Protein 4CY2 (pdb70)

Structure (mmCIF, N/CA/C/O backbone):
data_4CY2
#
_entry.id   4CY2
#
_cell.length_a   81.590
_cell.length_b   86.600
_cell.length_c   45.080
_cell.angle_alpha   90.00
_cell.angle_beta   90.00
_cell.angle_gamma   90.00
#
_symmetry.space_group_name_H-M   'P 21 21 2'
#
loop_
_entity.id
_entity.type
_entity.pdbx_description
1 polymer 'WD REPEAT-CONTAINING PROTEIN 5'
2 polymer 'KAT8 REGULATORY NSL COMPLEX SUBUNIT 2'
3 polymer 'KAT8 REGULATORY NSL COMPLEX SUBUNIT 1'
4 water water
#
loop_
_atom_site.group_PDB
_atom_site.id
_atom_site.type_symbol
_atom_site.label_atom_id
_atom_site.label_alt_id
_atom_site.label_comp_id
_atom_site.label_asym_id
_atom_site.label_entity_id
_atom_site.label_seq_id
_atom_site.pdbx_PDB_ins_code
_atom_site.Cartn_x
_atom_site.Cartn_y
_atom_site.Cartn_z
_atom_site.occupancy
_atom_site.B_iso_or_equiv
_atom_site.auth_seq_id
_atom_site.auth_comp_id
_atom_site.auth_asym_id
_atom_site.auth_atom_id
_atom_site.pdbx_PDB_model_num
ATOM 1 N N . VAL A 1 13 ? -5.396 43.173 -3.109 1.00 51.85 31 VAL A N 1
ATOM 2 C CA . VAL A 1 13 ? -6.506 43.206 -4.113 1.00 51.26 31 VAL A CA 1
ATOM 3 C C . VAL A 1 13 ? -6.171 42.438 -5.406 1.00 48.97 31 VAL A C 1
ATOM 4 O O . VAL A 1 13 ? -7.075 42.067 -6.155 1.00 48.01 31 VAL A O 1
ATOM 8 N N . LYS A 1 14 ? -4.881 42.206 -5.663 1.00 48.13 32 LYS A N 1
ATOM 9 C CA . LYS A 1 14 ? -4.430 41.385 -6.791 1.00 45.70 32 LYS A CA 1
ATOM 10 C C . LYS A 1 14 ? -3.547 40.237 -6.291 1.00 43.54 32 LYS A C 1
ATOM 11 O O . LYS A 1 14 ? -2.711 40.450 -5.415 1.00 44.60 32 LYS A O 1
ATOM 17 N N . PRO A 1 15 ? -3.711 39.022 -6.854 1.00 40.46 33 PRO A N 1
ATOM 18 C CA . PRO A 1 15 ? -2.788 37.951 -6.493 1.00 38.75 33 PRO A CA 1
ATOM 19 C C . PRO A 1 15 ? -1.490 38.086 -7.280 1.00 38.42 33 PRO A C 1
ATOM 20 O O . PRO A 1 15 ? -1.441 38.840 -8.254 1.00 38.96 33 PRO A O 1
ATOM 24 N N . ASN A 1 16 ? -0.446 37.376 -6.855 1.00 37.50 34 ASN A N 1
ATOM 25 C CA . ASN A 1 16 ? 0.825 37.380 -7.580 1.00 37.02 34 ASN A CA 1
ATOM 26 C C . ASN A 1 16 ? 1.383 35.970 -7.744 1.00 34.54 34 ASN A C 1
ATOM 27 O O . ASN A 1 16 ? 2.471 35.648 -7.263 1.00 34.28 34 ASN A O 1
ATOM 32 N N . TYR A 1 17 ? 0.611 35.133 -8.426 1.00 32.05 35 TYR A N 1
ATOM 33 C CA . TYR A 1 17 ? 1.051 33.787 -8.763 1.00 29.99 35 TYR A CA 1
ATOM 34 C C . TYR A 1 17 ? 2.337 33.824 -9.593 1.00 30.06 35 TYR A C 1
ATOM 35 O O . TYR A 1 17 ? 2.481 34.643 -10.502 1.00 30.62 35 TYR A O 1
ATOM 44 N N . ALA A 1 18 ? 3.278 32.954 -9.235 1.00 29.50 36 ALA A N 1
ATOM 45 C CA . ALA A 1 18 ? 4.556 32.827 -9.931 1.00 29.43 36 ALA A CA 1
ATOM 46 C C . ALA A 1 18 ? 4.895 31.348 -10.086 1.00 27.87 36 ALA A C 1
ATOM 47 O O . ALA A 1 18 ? 4.578 30.541 -9.210 1.00 26.87 36 ALA A O 1
ATOM 49 N N . LEU A 1 19 ? 5.551 31.002 -11.191 1.00 27.54 37 LEU A N 1
ATOM 50 C CA . LEU A 1 19 ? 5.864 29.605 -11.494 1.00 26.47 37 LEU A CA 1
ATOM 51 C C . LEU A 1 19 ? 6.863 29.040 -10.489 1.00 26.68 37 LEU A C 1
ATOM 52 O O . LEU A 1 19 ? 7.893 29.648 -10.228 1.00 27.68 37 LEU A O 1
ATOM 57 N N . LYS A 1 20 ? 6.543 27.878 -9.929 1.00 25.69 38 LYS A N 1
ATOM 58 C CA . LYS A 1 20 ? 7.418 27.207 -8.970 1.00 26.10 38 LYS A CA 1
ATOM 59 C C . LYS A 1 20 ? 7.949 25.871 -9.476 1.00 25.11 38 LYS A C 1
ATOM 60 O O . LYS A 1 20 ? 9.109 25.539 -9.237 1.00 25.32 38 LYS A O 1
ATOM 66 N N . PHE A 1 21 ? 7.107 25.097 -10.156 1.00 23.48 39 PHE A N 1
ATOM 67 C CA . PHE A 1 21 ? 7.536 23.813 -10.700 1.00 22.84 39 PHE A CA 1
ATOM 68 C C . PHE A 1 21 ? 6.902 23.530 -12.055 1.00 21.82 39 PHE A C 1
ATOM 69 O O . PHE A 1 21 ? 5.752 23.907 -12.306 1.00 21.24 39 PHE A O 1
ATOM 77 N N . THR A 1 22 ? 7.666 22.867 -12.921 1.00 21.57 40 THR A N 1
ATOM 78 C CA . THR A 1 22 ? 7.143 22.326 -14.172 1.00 21.04 40 THR A CA 1
ATOM 79 C C . THR A 1 22 ? 7.278 20.806 -14.142 1.00 20.65 40 THR A C 1
ATOM 80 O O . THR A 1 22 ? 8.344 20.270 -13.827 1.00 21.25 40 THR A O 1
ATOM 84 N N . LEU A 1 23 ? 6.186 20.126 -14.468 1.00 19.55 41 LEU A N 1
ATOM 85 C CA . LEU A 1 23 ? 6.075 18.685 -14.324 1.00 19.48 41 LEU A CA 1
ATOM 86 C C . LEU A 1 23 ? 5.937 18.049 -15.704 1.00 19.33 41 LEU A C 1
ATOM 87 O O . LEU A 1 23 ? 4.907 18.211 -16.366 1.00 19.04 41 LEU A O 1
ATOM 92 N N . ALA A 1 24 ? 6.969 17.326 -16.133 1.00 19.69 42 ALA A N 1
ATOM 93 C CA . ALA A 1 24 ? 6.990 16.701 -17.453 1.00 19.73 42 ALA A CA 1
ATOM 94 C C . ALA A 1 24 ? 6.994 15.184 -17.322 1.00 19.63 42 ALA A C 1
ATOM 95 O O . ALA A 1 24 ? 7.627 14.633 -16.425 1.00 19.60 42 ALA A O 1
ATOM 97 N N . GLY A 1 25 ? 6.285 14.509 -18.218 1.00 19.53 43 GLY A N 1
ATOM 98 C CA . GLY A 1 25 ? 6.215 13.048 -18.167 1.00 19.77 43 GLY A CA 1
ATOM 99 C C . GLY A 1 25 ? 5.213 12.444 -19.129 1.00 19.18 43 GLY A C 1
ATOM 100 O O . GLY A 1 25 ? 5.475 11.404 -19.728 1.00 19.56 43 GLY A O 1
ATOM 101 N N . HIS A 1 26 ? 4.052 13.071 -19.268 1.00 18.80 44 HIS A N 1
ATOM 102 C CA . HIS A 1 26 ? 3.097 12.641 -20.287 1.00 18.65 44 HIS A CA 1
ATOM 103 C C . HIS A 1 26 ? 3.698 12.786 -21.690 1.00 19.43 44 HIS A C 1
ATOM 104 O O . HIS A 1 26 ? 4.453 13.727 -21.967 1.00 20.01 44 HIS A O 1
ATOM 111 N N . THR A 1 27 ? 3.381 11.831 -22.559 1.00 19.71 45 THR A N 1
ATOM 112 C CA . THR A 1 27 ? 3.922 11.801 -23.914 1.00 20.71 45 THR A CA 1
ATOM 113 C C . THR A 1 27 ? 2.909 12.271 -24.960 1.00 20.53 45 THR A C 1
ATOM 114 O O . THR A 1 27 ? 3.233 12.353 -26.141 1.00 21.16 45 THR A O 1
ATOM 118 N N . LYS A 1 28 ? 1.690 12.573 -24.516 1.00 19.73 46 LYS A N 1
ATOM 119 C CA . LYS A 1 28 ? 0.657 13.177 -25.350 1.00 19.74 46 LYS A CA 1
ATOM 120 C C . LYS A 1 28 ? 0.020 14.315 -24.569 1.00 18.49 46 LYS A C 1
ATOM 121 O O . LYS A 1 28 ? 0.314 14.505 -23.389 1.00 18.02 46 LYS A O 1
ATOM 127 N N . ALA A 1 29 ? -0.850 15.065 -25.236 1.00 17.98 47 ALA A N 1
ATOM 128 C CA . ALA A 1 29 ? -1.632 16.125 -24.599 1.00 17.33 47 ALA A CA 1
ATOM 129 C C . ALA A 1 29 ? -2.167 15.715 -23.228 1.00 16.75 47 ALA A C 1
ATOM 130 O O . ALA A 1 29 ? -2.693 14.609 -23.054 1.00 16.49 47 ALA A O 1
ATOM 132 N N . VAL A 1 30 ? -2.037 16.613 -22.256 1.00 16.59 48 VAL A N 1
ATOM 133 C CA . VAL A 1 30 ? -2.678 16.429 -20.957 1.00 16.09 48 VAL A CA 1
ATOM 134 C C . VAL A 1 30 ? -4.130 16.889 -21.112 1.00 15.90 48 VAL A C 1
ATOM 135 O O . VAL A 1 30 ? -4.407 17.812 -21.874 1.00 15.96 48 VAL A O 1
ATOM 139 N N . SER A 1 31 ? -5.044 16.226 -20.410 1.00 15.33 49 SER A N 1
ATOM 140 C CA . SER A 1 31 ? -6.479 16.511 -20.525 1.00 15.20 49 SER A CA 1
ATOM 141 C C . SER A 1 31 ? -7.078 17.136 -19.261 1.00 14.63 49 SER A C 1
ATOM 142 O O . SER A 1 31 ? -7.979 17.975 -19.353 1.00 15.02 49 SER A O 1
ATOM 145 N N . SER A 1 32 ? -6.589 16.735 -18.093 1.00 14.32 50 SER A N 1
ATOM 146 C CA A SER A 1 32 ? -7.133 17.205 -16.822 0.50 14.40 50 SER A CA 1
ATOM 147 C CA B SER A 1 32 ? -7.102 17.274 -16.836 0.50 14.28 50 SER A CA 1
ATOM 148 C C . SER A 1 32 ? -6.088 17.132 -15.715 1.00 14.57 50 SER A C 1
ATOM 149 O O . SER A 1 32 ? -5.254 16.227 -15.726 1.00 14.80 50 SER A O 1
A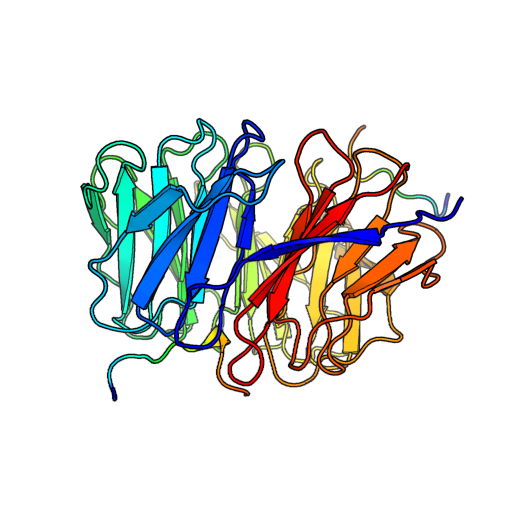TOM 154 N N . VAL A 1 33 ? -6.150 18.073 -14.769 1.00 15.06 51 VAL A N 1
ATOM 155 C CA . VAL A 1 33 ? -5.375 18.025 -13.519 1.00 15.19 51 VAL A CA 1
ATOM 156 C C . VAL A 1 33 ? -6.315 18.327 -12.341 1.00 15.12 51 VAL A C 1
ATOM 157 O O . VAL A 1 33 ? -7.217 19.156 -12.462 1.00 14.65 51 VAL A O 1
ATOM 161 N N . LYS A 1 34 ? -6.127 17.618 -11.229 1.00 14.97 52 LYS A N 1
ATOM 162 C CA . LYS A 1 34 ? -6.976 17.770 -10.038 1.00 15.07 52 LYS A CA 1
ATOM 163 C C . LYS A 1 34 ? -6.153 17.578 -8.773 1.00 15.30 52 LYS A C 1
ATOM 164 O O . LYS A 1 34 ? -5.364 16.639 -8.693 1.00 14.95 52 LYS A O 1
ATOM 170 N N . PHE A 1 35 ? -6.346 18.453 -7.783 1.00 15.59 53 PHE A N 1
ATOM 171 C CA . PHE A 1 35 ? -5.720 18.271 -6.470 1.00 16.21 53 PHE A CA 1
ATOM 172 C C . PHE A 1 35 ? -6.565 17.309 -5.639 1.00 16.41 53 PHE A C 1
ATOM 173 O O . PHE A 1 35 ? -7.798 17.378 -5.668 1.00 16.55 53 PHE A O 1
ATOM 181 N N . SER A 1 36 ? -5.917 16.423 -4.891 1.00 16.53 54 SER A N 1
ATOM 182 C CA . SER A 1 36 ? -6.644 15.568 -3.959 1.00 16.90 54 SER A CA 1
ATOM 183 C C . SER A 1 36 ? -7.257 16.440 -2.861 1.00 17.54 54 SER A C 1
ATOM 184 O O . SER A 1 36 ? -6.676 17.469 -2.495 1.00 17.69 54 SER A O 1
ATOM 187 N N . PRO A 1 37 ? -8.437 16.049 -2.347 1.00 17.82 55 PRO A N 1
ATOM 188 C CA . PRO A 1 37 ? -9.059 16.837 -1.283 1.00 18.85 55 PRO A CA 1
ATOM 189 C C . PRO A 1 37 ? -8.196 17.027 -0.034 1.00 19.94 55 PRO A C 1
ATOM 190 O O . PRO A 1 37 ? -8.305 18.067 0.611 1.00 20.70 55 PRO A O 1
ATOM 194 N N . ASN A 1 38 ? -7.354 16.050 0.307 1.00 20.32 56 ASN A N 1
ATOM 195 C CA . ASN A 1 38 ? -6.426 16.214 1.444 1.00 21.55 56 ASN A CA 1
ATOM 196 C C . ASN A 1 38 ? -5.208 17.119 1.155 1.00 21.84 56 ASN A C 1
ATOM 197 O O . ASN A 1 38 ? -4.380 17.344 2.037 1.00 22.36 56 ASN A O 1
ATOM 202 N N . GLY A 1 39 ? -5.086 17.621 -0.074 1.00 21.48 57 GLY A N 1
ATOM 203 C CA . GLY A 1 39 ? -4.037 18.602 -0.411 1.00 21.84 57 GLY A CA 1
ATOM 204 C C . GLY A 1 39 ? -2.645 18.042 -0.682 1.00 22.18 57 GLY A C 1
ATOM 205 O O . GLY A 1 39 ? -1.731 18.796 -1.024 1.00 21.92 57 GLY A O 1
ATOM 206 N N . GLU A 1 40 ? -2.479 16.728 -0.556 1.00 22.39 58 GLU A N 1
ATOM 207 C CA . GLU A 1 40 ? -1.169 16.099 -0.711 1.00 22.95 58 GLU A CA 1
ATOM 208 C C . GLU A 1 40 ? -0.754 15.820 -2.156 1.00 21.38 58 GLU A C 1
ATOM 209 O O . GLU A 1 40 ? 0.446 15.812 -2.464 1.00 21.46 58 GLU A O 1
ATOM 215 N N . TRP A 1 41 ? -1.722 15.578 -3.038 1.00 19.85 59 TRP A N 1
ATOM 216 C CA . TRP A 1 41 ? -1.414 15.057 -4.373 1.00 18.89 59 TRP A CA 1
ATOM 217 C C . TRP A 1 41 ? -2.093 15.812 -5.504 1.00 18.04 59 TRP A C 1
ATOM 218 O O . TRP A 1 41 ? -3.183 16.372 -5.340 1.00 17.91 59 TRP A O 1
ATOM 229 N N . LEU A 1 42 ? -1.437 15.799 -6.660 1.00 17.79 60 LEU A N 1
ATOM 230 C CA . LEU A 1 42 ? -2.039 16.209 -7.917 1.00 17.41 60 LEU A CA 1
ATOM 231 C C . LEU A 1 42 ? -2.170 14.978 -8.806 1.00 17.05 60 LEU A C 1
ATOM 232 O O . LEU A 1 42 ? -1.213 14.217 -8.957 1.00 17.38 60 LEU A O 1
ATOM 237 N N . ALA A 1 43 ? -3.354 14.776 -9.380 1.00 16.80 61 ALA A N 1
ATOM 238 C CA . ALA A 1 43 ? -3.564 13.742 -10.399 1.00 16.31 61 ALA A CA 1
ATOM 239 C C . ALA A 1 43 ? -3.692 14.390 -11.773 1.00 16.07 61 ALA A C 1
ATOM 240 O O . ALA A 1 43 ? -4.289 15.455 -11.903 1.00 16.25 61 ALA A O 1
ATOM 242 N N . SER A 1 44 ? -3.120 13.750 -12.789 1.00 15.82 62 SER A N 1
ATOM 243 C CA . SER A 1 44 ? -3.232 14.212 -14.168 1.00 15.49 62 SER A CA 1
ATOM 244 C C . SER A 1 44 ? -3.661 13.065 -15.069 1.00 15.72 62 SER A C 1
ATOM 245 O O . SER A 1 44 ? -3.280 11.912 -14.844 1.00 16.09 62 SER A O 1
ATOM 248 N N . SER A 1 45 ? -4.457 13.391 -16.084 1.00 15.75 63 SER A N 1
ATOM 249 C CA . SER A 1 45 ? -4.885 12.444 -17.109 1.00 15.77 63 SER A CA 1
ATOM 250 C C . SER A 1 45 ? -4.438 12.956 -18.471 1.00 15.94 63 SER A C 1
ATOM 251 O O . SER A 1 45 ? -4.280 14.156 -18.659 1.00 16.26 63 SER A O 1
ATOM 254 N N . SER A 1 46 ? -4.261 12.048 -19.427 1.00 16.11 64 SER A N 1
ATOM 255 C CA . SER A 1 46 ? -3.724 12.417 -20.733 1.00 16.37 64 SER A CA 1
ATOM 256 C C . SER A 1 46 ? -4.250 11.535 -21.867 1.00 16.70 64 SER A C 1
ATOM 257 O O . SER A 1 46 ? -4.755 10.422 -21.650 1.00 16.68 64 SER A O 1
ATOM 260 N N . ALA A 1 47 ? -4.115 12.051 -23.084 1.00 17.05 65 ALA A N 1
ATOM 261 C CA . ALA A 1 47 ? -4.366 11.280 -24.290 1.00 17.68 65 ALA A CA 1
ATOM 262 C C . ALA A 1 47 ? -3.389 10.102 -24.430 1.00 18.50 65 ALA A C 1
ATOM 263 O O . ALA A 1 47 ? -3.616 9.230 -25.259 1.00 19.19 65 ALA A O 1
ATOM 265 N N . ASP A 1 48 ? -2.323 10.068 -23.622 1.00 18.46 66 ASP A N 1
ATOM 266 C CA . ASP A 1 48 ? -1.387 8.927 -23.622 1.00 19.35 66 ASP A CA 1
ATOM 267 C C . ASP A 1 48 ? -1.912 7.703 -22.858 1.00 19.07 66 ASP A C 1
ATOM 268 O O . ASP A 1 48 ? -1.197 6.720 -22.690 1.00 18.84 66 ASP A O 1
ATOM 273 N N . LYS A 1 49 ? -3.163 7.776 -22.404 1.00 18.43 67 LYS A N 1
ATOM 274 C CA . LYS A 1 49 ? -3.860 6.662 -21.757 1.00 18.45 67 LYS A CA 1
ATOM 275 C C . LYS A 1 49 ? -3.434 6.452 -20.299 1.00 18.64 67 LYS A C 1
ATOM 276 O O . LYS A 1 49 ? -3.804 5.453 -19.680 1.00 18.95 67 LYS A O 1
ATOM 282 N N . LEU A 1 50 ? -2.695 7.406 -19.737 1.00 18.44 68 LEU A N 1
ATOM 283 C CA . LEU A 1 50 ? -2.161 7.261 -18.385 1.00 18.43 68 LEU A CA 1
ATOM 284 C C . LEU A 1 50 ? -2.724 8.302 -17.429 1.00 17.55 68 LEU A C 1
ATOM 285 O O . LEU A 1 50 ? -3.099 9.412 -17.822 1.00 16.68 68 LEU A O 1
ATOM 290 N N . ILE A 1 51 ? -2.781 7.913 -16.163 1.00 17.50 69 ILE A N 1
ATOM 291 C CA . ILE A 1 51 ? -2.966 8.837 -15.064 1.00 16.88 69 ILE A CA 1
ATOM 292 C C . ILE A 1 51 ? -1.615 8.910 -14.392 1.00 17.11 69 ILE A C 1
ATOM 293 O O . ILE A 1 51 ? -0.973 7.875 -14.201 1.00 18.02 69 ILE A O 1
ATOM 298 N N . LYS A 1 52 ? -1.170 10.117 -14.052 1.00 16.50 70 LYS A N 1
ATOM 299 C CA . LYS A 1 52 ? 0.042 10.282 -13.252 1.00 16.71 70 LYS A CA 1
ATOM 300 C C . LYS A 1 52 ? -0.267 11.013 -11.948 1.00 16.44 70 LYS A C 1
ATOM 301 O O . LYS A 1 52 ? -1.130 11.897 -11.905 1.00 16.28 70 LYS A O 1
ATOM 307 N N . ILE A 1 53 ? 0.437 10.619 -10.890 1.00 16.65 71 ILE A N 1
ATOM 308 C CA . ILE A 1 53 ? 0.292 11.214 -9.564 1.00 16.75 71 ILE A CA 1
ATOM 309 C C . ILE A 1 53 ? 1.566 11.990 -9.259 1.00 17.22 71 ILE A C 1
ATOM 310 O O . ILE A 1 53 ? 2.665 11.503 -9.535 1.00 17.34 71 ILE A O 1
ATOM 315 N N . TRP A 1 54 ? 1.404 13.193 -8.710 1.00 17.03 72 TRP A N 1
ATOM 316 C CA . TRP A 1 54 ? 2.516 14.088 -8.405 1.00 17.72 72 TRP A CA 1
ATOM 317 C C . TRP A 1 54 ? 2.319 14.686 -7.015 1.00 18.38 72 TRP A C 1
ATOM 318 O O . TRP A 1 54 ? 1.187 14.834 -6.547 1.00 17.70 72 TRP A O 1
ATOM 329 N N . GLY A 1 55 ? 3.421 15.036 -6.358 1.00 19.47 73 GLY A N 1
ATOM 330 C CA . GLY A 1 55 ? 3.354 15.766 -5.093 1.00 20.42 73 GLY A CA 1
ATOM 331 C C . GLY A 1 55 ? 2.812 17.167 -5.323 1.00 20.52 73 GLY A C 1
ATOM 332 O O . GLY A 1 55 ? 3.294 17.884 -6.195 1.00 20.23 73 GLY A O 1
ATOM 333 N N . ALA A 1 56 ? 1.795 17.546 -4.551 1.00 21.04 74 ALA A N 1
ATOM 334 C CA . ALA A 1 56 ? 1.099 18.824 -4.734 1.00 21.19 74 ALA A CA 1
ATOM 335 C C . ALA A 1 56 ? 1.960 20.045 -4.404 1.00 22.56 74 ALA A C 1
ATOM 336 O O . ALA A 1 56 ? 1.801 21.100 -5.015 1.00 22.55 74 ALA A O 1
ATOM 338 N N . TYR A 1 57 ? 2.859 19.897 -3.436 1.00 24.01 75 TYR A N 1
ATOM 339 C CA . TYR A 1 57 ? 3.667 21.007 -2.952 1.00 25.80 75 TYR A CA 1
ATOM 340 C C . TYR A 1 57 ? 5.017 21.117 -3.670 1.00 26.68 75 TYR A C 1
ATOM 341 O O . TYR A 1 57 ? 5.483 22.225 -3.934 1.00 27.53 75 TYR A O 1
ATOM 350 N N . ASP A 1 58 ? 5.631 19.976 -3.989 1.00 26.85 76 ASP A N 1
ATOM 351 C CA . ASP A 1 58 ? 6.954 19.947 -4.630 1.00 27.53 76 ASP A CA 1
ATOM 352 C C . ASP A 1 58 ? 6.950 19.456 -6.086 1.00 26.35 76 ASP A C 1
ATOM 353 O O . ASP A 1 58 ? 7.991 19.456 -6.731 1.00 27.03 76 ASP A O 1
ATOM 358 N N . GLY A 1 59 ? 5.797 19.022 -6.596 1.00 24.84 77 GLY A N 1
ATOM 359 C CA . GLY A 1 59 ? 5.692 18.561 -7.982 1.00 23.57 77 GLY A CA 1
ATOM 360 C C . GLY A 1 59 ? 6.410 17.254 -8.294 1.00 23.61 77 GLY A C 1
ATOM 361 O O . GLY A 1 59 ? 6.531 16.881 -9.458 1.00 22.95 77 GLY A O 1
ATOM 362 N N . LYS A 1 60 ? 6.869 16.548 -7.262 1.00 23.95 78 LYS A N 1
ATOM 363 C CA . LYS A 1 60 ? 7.694 15.353 -7.442 1.00 24.65 78 LYS A CA 1
ATOM 364 C C . LYS A 1 60 ? 6.853 14.204 -7.996 1.00 23.14 78 LYS A C 1
ATOM 365 O O . LYS A 1 60 ? 5.807 13.888 -7.439 1.00 21.98 78 LYS A O 1
ATOM 371 N N . PHE A 1 61 ? 7.302 13.592 -9.093 1.00 22.60 79 PHE A N 1
ATOM 372 C CA . PHE A 1 61 ? 6.574 12.473 -9.690 1.00 21.88 79 PHE A CA 1
ATOM 373 C C . PHE A 1 61 ? 6.399 11.353 -8.668 1.00 22.00 79 PHE A C 1
ATOM 374 O O . PHE A 1 61 ? 7.347 10.990 -7.983 1.00 22.22 79 PHE A O 1
ATOM 382 N N . GLU A 1 62 ? 5.182 10.820 -8.567 1.00 21.04 80 GLU A N 1
ATOM 383 C CA . GLU A 1 62 ? 4.887 9.778 -7.587 1.00 21.65 80 GLU A CA 1
ATOM 384 C C . GLU A 1 62 ? 4.700 8.422 -8.264 1.00 21.47 80 GLU A C 1
ATOM 385 O O . GLU A 1 62 ? 5.459 7.488 -7.997 1.00 22.27 80 GLU A O 1
ATOM 391 N N . LYS A 1 63 ? 3.711 8.315 -9.149 1.00 20.51 81 LYS A N 1
ATOM 392 C CA . LYS A 1 63 ? 3.452 7.054 -9.848 1.00 20.77 81 LYS A CA 1
ATOM 393 C C . LYS A 1 63 ? 2.590 7.232 -11.095 1.00 19.96 81 LYS A C 1
ATOM 394 O O . LYS A 1 63 ? 1.936 8.268 -11.282 1.00 18.44 81 LYS A O 1
ATOM 400 N N . THR A 1 64 ? 2.608 6.202 -11.937 1.00 20.19 82 THR A N 1
ATOM 401 C CA . THR A 1 64 ? 1.759 6.114 -13.117 1.00 19.81 82 THR A CA 1
ATOM 402 C C . THR A 1 64 ? 0.724 5.006 -12.914 1.00 20.15 82 THR A C 1
ATOM 403 O O . THR A 1 64 ? 1.030 3.956 -12.348 1.00 20.79 82 THR A O 1
ATOM 407 N N . ILE A 1 65 ? -0.500 5.260 -13.369 1.00 19.76 83 ILE A N 1
ATOM 408 C CA . ILE A 1 65 ? -1.586 4.284 -13.319 1.00 20.03 83 ILE A CA 1
ATOM 409 C C . ILE A 1 65 ? -2.105 4.093 -14.742 1.00 19.87 83 ILE A C 1
ATOM 410 O O . ILE A 1 65 ? -2.375 5.074 -15.449 1.00 19.20 83 ILE A O 1
ATOM 415 N N . SER A 1 66 ? -2.236 2.835 -15.160 1.00 20.54 84 SER A N 1
ATOM 416 C CA . SER A 1 66 ? -2.618 2.514 -16.532 1.00 20.92 84 SER A CA 1
ATOM 417 C C . SER A 1 66 ? -3.648 1.388 -16.592 1.00 21.26 84 SER A C 1
ATOM 418 O O . SER A 1 66 ? -3.836 0.645 -15.623 1.00 21.44 84 SER A O 1
ATOM 421 N N . GLY A 1 67 ? -4.296 1.266 -17.747 1.00 20.97 85 GLY A N 1
ATOM 422 C CA . GLY A 1 67 ? -5.312 0.241 -17.954 1.00 21.67 85 GLY A CA 1
ATOM 423 C C . GLY A 1 67 ? -6.333 0.564 -19.029 1.00 21.11 85 GLY A C 1
ATOM 424 O O . GLY A 1 67 ? -6.851 -0.341 -19.668 1.00 21.45 85 GLY A O 1
ATOM 425 N N . HIS A 1 68 ? -6.649 1.845 -19.220 1.00 20.35 86 HIS A N 1
ATOM 426 C CA . HIS A 1 68 ? -7.553 2.241 -20.302 1.00 20.23 86 HIS A CA 1
ATOM 427 C C . HIS A 1 68 ? -6.981 1.846 -21.663 1.00 21.53 86 HIS A C 1
ATOM 428 O O . HIS A 1 68 ? -5.765 1.823 -21.855 1.00 21.85 86 HIS A O 1
ATOM 435 N N . LYS A 1 69 ? -7.873 1.540 -22.601 1.00 22.54 87 LYS A N 1
ATOM 436 C CA . LYS A 1 69 ? -7.484 1.082 -23.938 1.00 23.85 87 LYS A CA 1
ATOM 437 C C . LYS A 1 69 ? -7.287 2.241 -24.910 1.00 22.75 87 LYS A C 1
ATOM 438 O O . LYS A 1 69 ? -6.584 2.106 -25.908 1.00 23.00 87 LYS A O 1
ATOM 444 N N . LEU A 1 70 ? -7.946 3.360 -24.628 1.00 21.47 88 LEU A N 1
ATOM 445 C CA . LEU A 1 70 ? -7.737 4.604 -25.362 1.00 20.96 88 LEU A CA 1
ATOM 446 C C . LEU A 1 70 ? -7.450 5.726 -24.363 1.00 19.55 88 LEU A C 1
ATOM 447 O O . LEU A 1 70 ? -7.395 5.484 -23.155 1.00 19.16 88 LEU A O 1
ATOM 452 N N . GLY A 1 71 ? -7.253 6.945 -24.860 1.00 19.00 89 GLY A N 1
ATOM 453 C CA . GLY A 1 71 ? -6.866 8.071 -24.004 1.00 17.94 89 GLY A CA 1
ATOM 454 C C . GLY A 1 71 ? -7.956 8.538 -23.057 1.00 17.11 89 GLY A C 1
ATOM 455 O O . GLY A 1 71 ? -9.112 8.135 -23.179 1.00 17.20 89 GLY A O 1
ATOM 456 N N . ILE A 1 72 ? -7.574 9.408 -22.122 1.00 16.47 90 ILE A N 1
ATOM 457 C CA . ILE A 1 72 ? -8.443 9.839 -21.022 1.00 16.01 90 ILE A CA 1
ATOM 458 C C . ILE A 1 72 ? -8.747 11.340 -21.109 1.00 15.46 90 ILE A C 1
ATOM 459 O O . ILE A 1 72 ? -7.837 12.150 -21.296 1.00 15.93 90 ILE A O 1
ATOM 464 N N . SER A 1 73 ? -10.018 11.708 -20.946 1.00 14.98 91 SER A N 1
ATOM 465 C CA . SER A 1 73 ? -10.445 13.115 -21.018 1.00 14.47 91 SER A CA 1
ATOM 466 C C . SER A 1 73 ? -10.631 13.788 -19.653 1.00 14.30 91 SER A C 1
ATOM 467 O O . SER A 1 73 ? -10.586 15.015 -19.569 1.00 14.54 91 SER A O 1
ATOM 470 N N . ASP A 1 74 ? -10.840 13.000 -18.597 1.00 14.32 92 ASP A N 1
ATOM 471 C CA . ASP A 1 74 ? -11.057 13.538 -17.252 1.00 14.22 92 ASP A CA 1
ATOM 472 C C . ASP A 1 74 ? -10.653 12.522 -16.184 1.00 13.86 92 ASP A C 1
ATOM 473 O O . ASP A 1 74 ? -10.704 11.315 -16.410 1.00 13.63 92 ASP A O 1
ATOM 478 N N . VAL A 1 75 ? -10.261 13.029 -15.020 1.00 13.77 93 VAL A N 1
ATOM 479 C CA . VAL A 1 75 ? -10.024 12.203 -13.840 1.00 14.45 93 VAL A CA 1
ATOM 480 C C . VAL A 1 75 ? -10.492 12.976 -12.605 1.00 14.82 93 VAL A C 1
ATOM 481 O O . VAL A 1 75 ? -10.448 14.209 -12.591 1.00 15.17 93 VAL A O 1
ATOM 485 N N . ALA A 1 76 ? -10.983 12.262 -11.595 1.00 15.02 94 ALA A N 1
ATOM 486 C CA . ALA A 1 76 ? -11.504 12.906 -10.386 1.00 15.35 94 ALA A CA 1
ATOM 487 C C . ALA A 1 76 ? -11.255 12.081 -9.133 1.00 15.54 94 ALA A C 1
ATOM 488 O O . ALA A 1 76 ? -11.238 10.859 -9.184 1.00 15.98 94 ALA A O 1
ATOM 490 N N . TRP A 1 77 ? -11.080 12.777 -8.012 1.00 15.79 95 TRP A N 1
ATOM 491 C CA . TRP A 1 77 ? -10.783 12.171 -6.720 1.00 16.20 95 TRP A CA 1
ATOM 492 C C . TRP A 1 77 ? -12.044 11.880 -5.909 1.00 16.78 95 TRP A C 1
ATOM 493 O O . TRP A 1 77 ? -13.029 12.625 -5.975 1.00 16.82 95 TRP A O 1
ATOM 504 N N . SER A 1 78 ? -11.983 10.818 -5.111 1.00 17.19 96 SER A N 1
ATOM 505 C CA . SER A 1 78 ? -12.960 10.590 -4.057 1.00 17.67 96 SER A CA 1
ATOM 506 C C . SER A 1 78 ? -12.704 11.579 -2.919 1.00 18.22 96 SER A C 1
ATOM 507 O O . SER A 1 78 ? -11.606 12.132 -2.799 1.00 17.82 96 SER A O 1
ATOM 510 N N . SER A 1 79 ? -13.717 11.787 -2.083 1.00 18.81 97 SER A N 1
ATOM 511 C CA . SER A 1 79 ? -13.626 12.737 -0.971 1.00 19.70 97 SER A CA 1
ATOM 512 C C . SER A 1 79 ? -12.533 12.391 0.040 1.00 20.25 97 SER A C 1
ATOM 513 O O . SER A 1 79 ? -11.930 13.289 0.629 1.00 20.74 97 SER A O 1
ATOM 516 N N . ASP A 1 80 ? -12.280 11.099 0.241 1.00 20.41 98 ASP A N 1
ATOM 517 C CA . ASP A 1 80 ? -11.223 10.656 1.165 1.00 21.04 98 ASP A CA 1
ATOM 518 C C . ASP A 1 80 ? -9.825 10.582 0.531 1.00 20.32 98 ASP A C 1
ATOM 519 O O . ASP A 1 80 ? -8.875 10.153 1.189 1.00 21.12 98 ASP A O 1
ATOM 524 N N . SER A 1 81 ? -9.706 10.999 -0.731 1.00 19.23 99 SER A N 1
ATOM 525 C CA . SER A 1 81 ? -8.430 11.029 -1.470 1.00 18.68 99 SER A CA 1
ATOM 526 C C . SER A 1 81 ? -7.839 9.644 -1.779 1.00 19.10 99 SER A C 1
ATOM 527 O O . SER A 1 81 ? -6.684 9.553 -2.205 1.00 18.43 99 SER A O 1
ATOM 530 N N . ASN A 1 82 ? -8.623 8.577 -1.588 1.00 19.60 100 ASN A N 1
ATOM 531 C CA . ASN A 1 82 ? -8.121 7.212 -1.773 1.00 20.33 100 ASN A CA 1
ATOM 532 C C . ASN A 1 82 ? -8.402 6.617 -3.150 1.00 19.75 100 ASN A C 1
ATOM 533 O O . ASN A 1 82 ? -7.678 5.718 -3.592 1.00 20.18 100 ASN A O 1
ATOM 538 N N . LEU A 1 83 ? -9.439 7.109 -3.824 1.00 19.01 101 LEU A N 1
ATOM 539 C CA . LEU A 1 83 ? -9.810 6.612 -5.142 1.00 18.47 101 LEU A CA 1
ATOM 540 C C . LEU A 1 83 ? -9.775 7.705 -6.202 1.00 17.43 101 LEU A C 1
ATOM 541 O O . LEU A 1 83 ? -9.891 8.900 -5.894 1.00 17.35 101 LEU A O 1
ATOM 546 N N . LEU A 1 84 ? -9.613 7.271 -7.450 1.00 16.98 102 LEU A N 1
ATOM 547 C CA . LEU A 1 84 ? -9.817 8.099 -8.622 1.00 16.23 102 LEU A CA 1
ATOM 548 C C . LEU A 1 84 ? -10.862 7.455 -9.522 1.00 16.41 102 LEU A C 1
ATOM 549 O O . LEU A 1 84 ? -11.072 6.244 -9.475 1.00 16.91 102 LEU A O 1
ATOM 554 N N . VAL A 1 85 ? -11.521 8.278 -10.332 1.00 16.00 103 VAL A N 1
ATOM 555 C CA . VAL A 1 85 ? -12.333 7.784 -11.440 1.00 16.46 103 VAL A CA 1
ATOM 556 C C . VAL A 1 85 ? -11.898 8.514 -12.704 1.00 16.14 103 VAL A C 1
ATOM 557 O O . VAL A 1 85 ? -11.677 9.729 -12.682 1.00 15.73 103 VAL A O 1
ATOM 561 N N . SER A 1 86 ? -11.755 7.758 -13.791 1.00 16.35 104 SER A N 1
ATOM 562 C CA . SER A 1 86 ? -11.283 8.294 -15.062 1.00 16.17 104 SER A CA 1
ATOM 563 C C . SER A 1 86 ? -12.316 8.064 -16.156 1.00 16.35 104 SER A C 1
ATOM 564 O O . SER A 1 86 ? -13.055 7.078 -16.121 1.00 17.28 104 SER A O 1
ATOM 567 N N . ALA A 1 87 ? -12.354 8.988 -17.116 1.00 16.13 105 ALA A N 1
ATOM 568 C CA . ALA A 1 87 ? -13.281 8.947 -18.251 1.00 16.08 105 ALA A CA 1
ATOM 569 C C . ALA A 1 87 ? -12.502 8.882 -19.567 1.00 16.12 105 ALA A C 1
ATOM 570 O O . ALA A 1 87 ? -11.694 9.767 -19.846 1.00 15.84 105 ALA A O 1
ATOM 572 N N . SER A 1 88 ? -12.777 7.859 -20.380 1.00 16.57 106 SER A N 1
ATOM 573 C CA . SER A 1 88 ? -11.946 7.528 -21.549 1.00 17.03 106 SER A CA 1
ATOM 574 C C . SER A 1 88 ? -12.698 7.415 -22.876 1.00 17.71 106 SER A C 1
ATOM 575 O O . SER A 1 88 ? -13.908 7.158 -22.918 1.00 17.99 106 SER A O 1
ATOM 578 N N . ASP A 1 89 ? -11.951 7.580 -23.966 1.00 17.96 107 ASP A N 1
ATOM 579 C CA . ASP A 1 89 ? -12.480 7.341 -25.305 1.00 18.77 107 ASP A CA 1
ATOM 580 C C . ASP A 1 89 ? -12.870 5.885 -25.514 1.00 19.78 107 ASP A C 1
ATOM 581 O O . ASP A 1 89 ? -13.659 5.600 -26.402 1.00 20.73 107 ASP A O 1
ATOM 586 N N . ASP A 1 90 ? -12.338 4.966 -24.705 1.00 19.81 108 ASP A N 1
ATOM 587 C CA . ASP A 1 90 ? -12.710 3.550 -24.828 1.00 20.86 108 ASP A CA 1
ATOM 588 C C . ASP A 1 90 ? -14.151 3.247 -24.371 1.00 21.16 108 ASP A C 1
ATOM 589 O O . ASP A 1 90 ? -14.543 2.085 -24.301 1.00 21.72 108 ASP A O 1
ATOM 594 N N . LYS A 1 91 ? -14.914 4.301 -24.063 1.00 20.49 109 LYS A N 1
ATOM 595 C CA . LYS A 1 91 ? -16.346 4.234 -23.746 1.00 20.74 109 LYS A CA 1
ATOM 596 C C . LYS A 1 91 ? -16.613 3.774 -22.306 1.00 20.41 109 LYS A C 1
ATOM 597 O O . LYS A 1 91 ? -17.761 3.523 -21.944 1.00 20.53 109 LYS A O 1
ATOM 603 N N . THR A 1 92 ? -15.563 3.707 -21.484 1.00 19.67 110 THR A N 1
ATOM 604 C CA . THR A 1 92 ? -15.690 3.266 -20.100 1.00 19.60 110 THR A CA 1
ATOM 605 C C . THR A 1 92 ? -15.162 4.302 -19.124 1.00 18.67 110 THR A C 1
ATOM 606 O O . THR A 1 92 ? -14.415 5.214 -19.492 1.00 18.65 110 THR A O 1
ATOM 610 N N . LEU A 1 93 ? -15.571 4.142 -17.873 1.00 18.53 111 LEU A N 1
ATOM 611 C CA . LEU A 1 93 ? -14.878 4.743 -16.755 1.00 17.59 111 LEU A CA 1
ATOM 612 C C . LEU A 1 93 ? -14.228 3.634 -15.954 1.00 18.06 111 LEU A C 1
ATOM 613 O O . LEU A 1 93 ? -14.715 2.499 -15.938 1.00 19.00 111 LEU A O 1
ATOM 618 N N . LYS A 1 94 ? -13.122 3.967 -15.297 1.00 17.35 112 LYS A N 1
ATOM 619 C CA . LYS A 1 94 ? -12.478 3.049 -14.378 1.00 17.89 112 LYS A CA 1
ATOM 620 C C . LYS A 1 94 ? -12.331 3.703 -13.006 1.00 17.42 112 LYS A C 1
ATOM 621 O O . LYS A 1 94 ? -12.054 4.904 -12.902 1.00 16.74 112 LYS A O 1
ATOM 627 N N . ILE A 1 95 ? -12.568 2.909 -11.966 1.00 17.86 113 ILE A N 1
ATOM 628 C CA . ILE A 1 95 ? -12.331 3.313 -10.586 1.00 17.82 113 ILE A CA 1
ATOM 629 C C . ILE A 1 95 ? -10.997 2.705 -10.158 1.00 18.21 113 ILE A C 1
ATOM 630 O O . ILE A 1 95 ? -10.755 1.514 -10.377 1.00 19.02 113 ILE A O 1
ATOM 635 N N . TRP A 1 96 ? -10.137 3.524 -9.555 1.00 18.02 114 TRP A N 1
ATOM 636 C CA . TRP A 1 96 ? -8.792 3.100 -9.166 1.00 18.61 114 TRP A CA 1
ATOM 637 C C . TRP A 1 96 ? -8.548 3.254 -7.672 1.00 19.11 114 TRP A C 1
ATOM 638 O O . TRP A 1 96 ? -8.947 4.256 -7.073 1.00 18.38 114 TRP A O 1
ATOM 649 N N . ASP A 1 97 ? -7.874 2.270 -7.079 1.00 20.26 115 ASP A N 1
ATOM 650 C CA . ASP A 1 97 ? -7.295 2.442 -5.757 1.00 21.16 115 ASP A CA 1
ATOM 651 C C . ASP A 1 97 ? -5.914 3.050 -5.961 1.00 20.69 115 ASP A C 1
ATOM 652 O O . ASP A 1 97 ? -5.028 2.416 -6.533 1.00 20.84 115 ASP A O 1
ATOM 657 N N . VAL A 1 98 ? -5.736 4.280 -5.493 1.00 19.91 116 VAL A N 1
ATOM 658 C CA . VAL A 1 98 ? -4.527 5.041 -5.791 1.00 19.63 116 VAL A CA 1
ATOM 659 C C . VAL A 1 98 ? -3.272 4.403 -5.184 1.00 20.32 116 VAL A C 1
ATOM 660 O O . VAL A 1 98 ? -2.238 4.313 -5.853 1.00 20.23 116 VAL A O 1
ATOM 664 N N . SER A 1 99 ? -3.377 3.947 -3.937 1.00 20.98 117 SER A N 1
ATOM 665 C CA A SER A 1 99 ? -2.224 3.404 -3.216 0.50 22.19 117 SER A CA 1
ATOM 666 C CA B SER A 1 99 ? -2.236 3.395 -3.203 0.50 22.08 117 SER A CA 1
ATOM 667 C C . SER A 1 99 ? -1.719 2.095 -3.829 1.00 22.83 117 SER A C 1
ATOM 668 O O . SER A 1 99 ? -0.512 1.877 -3.919 1.00 23.22 117 SER A O 1
ATOM 673 N N . SER A 1 100 ? -2.638 1.236 -4.258 1.00 22.91 118 SER A N 1
ATOM 674 C CA . SER A 1 100 ? -2.271 -0.044 -4.866 1.00 24.06 118 SER A CA 1
ATOM 675 C C . SER A 1 100 ? -2.104 0.041 -6.383 1.00 23.42 118 SER A C 1
ATOM 676 O O . SER A 1 100 ? -1.422 -0.788 -6.974 1.00 24.45 118 SER A O 1
ATOM 679 N N . GLY A 1 101 ? -2.754 1.023 -7.006 1.00 22.36 119 GLY A N 1
ATOM 680 C CA . GLY A 1 101 ? -2.801 1.128 -8.461 1.00 21.84 119 GLY A CA 1
ATOM 681 C C . GLY A 1 101 ? -3.833 0.222 -9.123 1.00 22.30 119 GLY A C 1
ATOM 682 O O . GLY A 1 101 ? -3.969 0.240 -10.344 1.00 21.86 119 GLY A O 1
ATOM 683 N N . LYS A 1 102 ? -4.565 -0.565 -8.332 1.00 23.20 120 LYS A N 1
ATOM 684 C CA . LYS A 1 102 ? -5.543 -1.503 -8.871 1.00 23.85 120 LYS A CA 1
ATOM 685 C C . LYS A 1 102 ? -6.733 -0.789 -9.491 1.00 22.87 120 LYS A C 1
ATOM 686 O O . LYS A 1 102 ? -7.228 0.202 -8.948 1.00 21.86 120 LYS A O 1
ATOM 692 N N . CYS A 1 103 ? -7.194 -1.314 -10.619 1.00 22.97 121 CYS A N 1
ATOM 693 C CA . CYS A 1 103 ? -8.488 -0.950 -11.160 1.00 22.32 121 CYS A CA 1
ATOM 694 C C . CYS A 1 103 ? -9.540 -1.754 -10.414 1.00 23.09 121 CYS A C 1
ATOM 695 O O . CYS A 1 103 ? -9.618 -2.969 -10.576 1.00 23.67 121 CYS A O 1
ATOM 698 N N . LEU A 1 104 ? -10.349 -1.075 -9.602 1.00 22.54 122 LEU A N 1
ATOM 699 C CA . LEU A 1 104 ? -11.356 -1.749 -8.781 1.00 23.66 122 LEU A CA 1
ATOM 700 C C . LEU A 1 104 ? -12.589 -2.151 -9.584 1.00 24.12 122 LEU A C 1
ATOM 701 O O . LEU A 1 104 ? -13.109 -3.251 -9.402 1.00 25.33 122 LEU A O 1
ATOM 706 N N . LYS A 1 105 ? -13.063 -1.251 -10.445 1.00 23.39 123 LYS A N 1
ATOM 707 C CA . LYS A 1 105 ? -14.189 -1.533 -11.337 1.00 23.96 123 LYS A CA 1
ATOM 708 C C . LYS A 1 105 ? -14.014 -0.833 -12.673 1.00 22.88 123 LYS A C 1
ATOM 709 O O . LYS A 1 105 ? -13.388 0.223 -12.751 1.00 21.57 123 LYS A O 1
ATOM 715 N N . THR A 1 106 ? -14.560 -1.444 -13.721 1.00 23.34 124 THR A N 1
ATOM 716 C CA . THR A 1 106 ? -14.721 -0.784 -15.009 1.00 22.71 124 THR A CA 1
ATOM 717 C C . THR A 1 106 ? -16.210 -0.561 -15.232 1.00 22.97 124 THR A C 1
ATOM 718 O O . THR A 1 106 ? -16.999 -1.511 -15.218 1.00 23.72 124 THR A O 1
ATOM 722 N N . LEU A 1 107 ? -16.589 0.699 -15.424 1.00 22.29 125 LEU A N 1
ATOM 723 C CA . LEU A 1 107 ? -17.993 1.079 -15.545 1.00 22.63 125 LEU A CA 1
ATOM 724 C C . LEU A 1 107 ? -18.396 1.126 -17.021 1.00 22.87 125 LEU A C 1
ATOM 725 O O . LEU A 1 107 ? -17.956 2.002 -17.775 1.00 22.20 125 LEU A O 1
ATOM 730 N N . LYS A 1 108 ? -19.227 0.165 -17.424 1.00 24.01 126 LYS A N 1
ATOM 731 C CA . LYS A 1 108 ? -19.616 -0.009 -18.823 1.00 24.50 126 LYS A CA 1
ATOM 732 C C . LYS A 1 108 ? -21.087 0.329 -19.022 1.00 24.46 126 LYS A C 1
ATOM 733 O O . LYS A 1 108 ? -21.935 -0.080 -18.230 1.00 24.75 126 LYS A O 1
ATOM 739 N N . GLY A 1 109 ? -21.389 1.051 -20.094 1.00 23.77 127 GLY A N 1
ATOM 740 C CA . GLY A 1 109 ? -22.763 1.469 -20.368 1.00 23.85 127 GLY A CA 1
ATOM 741 C C . GLY A 1 109 ? -22.857 2.506 -21.467 1.00 23.11 127 GLY A C 1
ATOM 742 O O . GLY A 1 109 ? -23.711 2.407 -22.349 1.00 23.69 127 GLY A O 1
ATOM 743 N N . HIS A 1 110 ? -21.989 3.511 -21.408 1.00 21.67 128 HIS A N 1
ATOM 744 C CA . HIS A 1 110 ? -21.939 4.535 -22.446 1.00 21.49 128 HIS A CA 1
ATOM 745 C C . HIS A 1 110 ? -21.612 3.933 -23.814 1.00 22.09 128 HIS A C 1
ATOM 746 O O . HIS A 1 110 ? -20.852 2.966 -23.915 1.00 22.66 128 HIS A O 1
ATOM 753 N N . SER A 1 111 ? -22.198 4.512 -24.858 1.00 22.17 129 SER A N 1
ATOM 754 C CA . SER A 1 111 ? -22.051 4.014 -26.225 1.00 23.15 129 SER A CA 1
ATOM 755 C C . SER A 1 111 ? -21.151 4.915 -27.070 1.00 22.72 129 SER A C 1
ATOM 756 O O . SER A 1 111 ? -21.109 4.781 -28.291 1.00 24.15 129 SER A O 1
ATOM 759 N N . ASN A 1 112 ? -20.442 5.834 -26.420 1.00 21.57 130 ASN A N 1
ATOM 760 C CA . ASN A 1 112 ? -19.489 6.714 -27.087 1.00 21.26 130 ASN A CA 1
ATOM 761 C C . ASN A 1 112 ? -18.512 7.273 -26.048 1.00 20.11 130 ASN A C 1
ATOM 762 O O . ASN A 1 112 ? -18.618 6.941 -24.867 1.00 19.81 130 ASN A O 1
ATOM 767 N N . TYR A 1 113 ? -17.571 8.113 -26.474 1.00 20.03 131 TYR A N 1
ATOM 768 C CA . TYR A 1 113 ? -16.507 8.593 -25.578 1.00 19.30 131 TYR A CA 1
ATOM 769 C C . TYR A 1 113 ? -17.082 9.123 -24.271 1.00 18.81 131 TYR A C 1
ATOM 770 O O . TYR A 1 113 ? -18.059 9.879 -24.280 1.00 18.97 131 TYR A O 1
ATOM 779 N N . VAL A 1 114 ? -16.473 8.733 -23.153 1.00 18.25 132 VAL A N 1
ATOM 780 C CA . VAL A 1 114 ? -16.814 9.323 -21.862 1.00 17.71 132 VAL A CA 1
ATOM 781 C C . VAL A 1 114 ? -15.899 10.533 -21.684 1.00 16.91 132 VAL A C 1
ATOM 782 O O . VAL A 1 114 ? -14.677 10.428 -21.825 1.00 16.64 132 VAL A O 1
ATOM 786 N N . PHE A 1 115 ? -16.505 11.672 -21.371 1.00 16.49 133 PHE A N 1
ATOM 787 C CA . PHE A 1 115 ? -15.836 12.964 -21.439 1.00 16.15 133 PHE A CA 1
ATOM 788 C C . PHE A 1 115 ? -15.551 13.599 -20.081 1.00 15.50 133 PHE A C 1
ATOM 789 O O . PHE A 1 115 ? -14.539 14.283 -19.917 1.00 15.20 133 PHE A O 1
ATOM 797 N N . CYS A 1 116 ? -16.458 13.407 -19.128 1.00 15.33 134 CYS A N 1
ATOM 798 C CA . CYS A 1 116 ? -16.369 14.051 -17.823 1.00 15.19 134 CYS A CA 1
ATOM 799 C C . CYS A 1 116 ? -16.878 13.128 -16.718 1.00 15.45 134 CYS A C 1
ATOM 800 O O . CYS A 1 116 ? -17.725 12.266 -16.960 1.00 15.55 134 CYS A O 1
ATOM 803 N N . CYS A 1 117 ? -16.363 13.327 -15.506 1.00 15.65 135 CYS A N 1
ATOM 804 C CA . CYS A 1 117 ? -16.751 12.513 -14.357 1.00 16.20 135 CYS A CA 1
ATOM 805 C C . CYS A 1 117 ? -16.502 13.203 -13.014 1.00 16.01 135 CYS A C 1
ATOM 806 O O . CYS A 1 117 ? -15.670 14.102 -12.904 1.00 16.22 135 CYS A O 1
ATOM 809 N N . ASN A 1 118 ? -17.254 12.786 -11.999 1.00 16.22 136 ASN A N 1
ATOM 810 C CA . ASN A 1 118 ? -17.084 13.290 -10.629 1.00 16.07 136 ASN A CA 1
ATOM 811 C C . ASN A 1 118 ? -17.688 12.310 -9.624 1.00 16.62 136 ASN A C 1
ATOM 812 O O . ASN A 1 118 ? -18.646 11.607 -9.937 1.00 16.81 136 ASN A O 1
ATOM 817 N N . PHE A 1 119 ? -17.115 12.257 -8.422 1.00 16.85 137 PHE A N 1
ATOM 818 C CA . PHE A 1 119 ? -17.758 11.588 -7.291 1.00 17.48 137 PHE A CA 1
ATOM 819 C C . PHE A 1 119 ? -18.750 12.562 -6.657 1.00 18.15 137 PHE A C 1
ATOM 820 O O . PHE A 1 119 ? -18.587 13.782 -6.776 1.00 17.83 137 PHE A O 1
ATOM 828 N N . ASN A 1 120 ? -19.754 12.034 -5.956 1.00 18.83 138 ASN A N 1
ATOM 829 C CA . ASN A 1 120 ? -20.542 12.864 -5.038 1.00 19.87 138 ASN A CA 1
ATOM 830 C C . ASN A 1 120 ? -19.738 13.041 -3.741 1.00 20.68 138 ASN A C 1
ATOM 831 O O . ASN A 1 120 ? -18.766 12.308 -3.521 1.00 20.05 138 ASN A O 1
ATOM 836 N N . PRO A 1 121 ? -20.109 14.025 -2.898 1.00 21.61 139 PRO A N 1
ATOM 837 C CA . PRO A 1 121 ? -19.362 14.279 -1.661 1.00 22.22 139 PRO A CA 1
ATOM 838 C C . PRO A 1 121 ? -19.213 13.054 -0.759 1.00 23.33 139 PRO A C 1
ATOM 839 O O . PRO A 1 121 ? -18.151 12.848 -0.170 1.00 23.31 139 PRO A O 1
ATOM 843 N N . GLN A 1 122 ? -20.268 12.251 -0.667 1.00 24.17 140 GLN A N 1
ATOM 844 C CA . GLN A 1 122 ? -20.244 11.002 0.093 1.00 25.58 140 GLN A CA 1
ATOM 845 C C . GLN A 1 122 ? -19.366 9.951 -0.605 1.00 24.68 140 GLN A C 1
ATOM 846 O O . GLN A 1 122 ? -18.861 9.032 0.038 1.00 25.24 140 GLN A O 1
ATOM 852 N N . SER A 1 123 ? -19.218 10.093 -1.923 1.00 23.15 141 SER A N 1
ATOM 853 C CA . SER A 1 123 ? -18.378 9.230 -2.766 1.00 22.34 141 SER A CA 1
ATOM 854 C C . SER A 1 123 ? -18.858 7.777 -2.872 1.00 22.77 141 SER A C 1
ATOM 855 O O . SER A 1 123 ? -18.070 6.871 -3.164 1.00 22.26 141 SER A O 1
ATOM 858 N N . ASN A 1 124 ? -20.159 7.565 -2.665 1.00 23.12 142 ASN A N 1
ATOM 859 C CA . ASN A 1 124 ? -20.796 6.283 -2.976 1.00 23.57 142 ASN A CA 1
ATOM 860 C C . ASN A 1 124 ? -21.311 6.256 -4.419 1.00 22.94 142 ASN A C 1
ATOM 861 O O . ASN A 1 124 ? -21.663 5.197 -4.941 1.00 23.74 142 ASN A O 1
ATOM 866 N N . LEU A 1 125 ? -21.358 7.424 -5.053 1.00 21.78 143 LEU A N 1
ATOM 867 C CA . LEU A 1 125 ? -21.834 7.548 -6.420 1.00 21.26 143 LEU A CA 1
ATOM 868 C C . LEU A 1 125 ? -20.801 8.218 -7.308 1.00 20.16 143 LEU A C 1
ATOM 869 O O . LEU A 1 125 ? -19.948 8.975 -6.835 1.00 19.54 143 LEU A O 1
ATOM 874 N N . ILE A 1 126 ? -20.912 7.935 -8.603 1.00 19.86 144 ILE A N 1
ATOM 875 C CA . ILE A 1 126 ? -20.174 8.632 -9.635 1.00 18.95 144 ILE A CA 1
ATOM 876 C C . 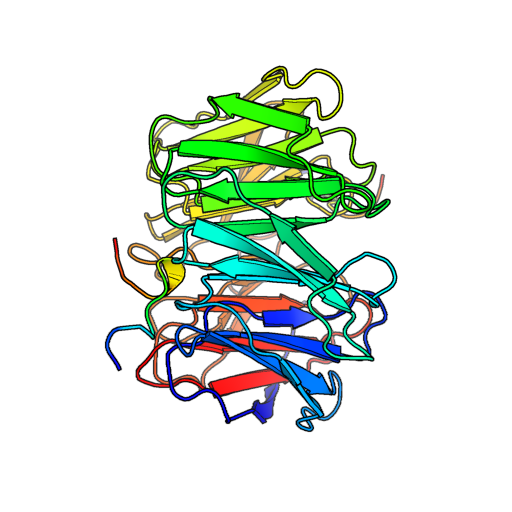ILE A 1 126 ? -21.168 9.107 -10.693 1.00 18.85 144 ILE A C 1
ATOM 877 O O . ILE A 1 126 ? -22.106 8.389 -11.051 1.00 19.00 144 ILE A O 1
ATOM 882 N N . VAL A 1 127 ? -20.945 10.319 -11.191 1.00 18.02 145 VAL A N 1
ATOM 883 C CA . VAL A 1 127 ? -21.711 10.848 -12.315 1.00 17.76 145 VAL A CA 1
ATOM 884 C C . VAL A 1 127 ? -20.774 10.996 -13.511 1.00 17.03 145 VAL A C 1
ATOM 885 O O . VAL A 1 127 ? -19.595 11.346 -13.346 1.00 16.80 145 VAL A O 1
ATOM 889 N N . SER A 1 128 ? -21.284 10.698 -14.704 1.00 16.94 146 SER A N 1
ATOM 890 C CA . SER A 1 128 ? -20.505 10.832 -15.939 1.00 16.40 146 SER A CA 1
ATOM 891 C C . SER A 1 128 ? -21.316 11.455 -17.071 1.00 16.74 146 SER A C 1
ATOM 892 O O . SER A 1 128 ? -22.542 11.327 -17.120 1.00 16.90 146 SER A O 1
ATOM 895 N N . GLY A 1 129 ? -20.608 12.128 -17.974 1.00 16.57 147 GLY A N 1
ATOM 896 C CA . GLY A 1 129 ? -21.183 12.670 -19.206 1.00 17.08 147 GLY A CA 1
ATOM 897 C C . GLY A 1 129 ? -20.416 12.122 -20.392 1.00 17.45 147 GLY A C 1
ATOM 898 O O . GLY A 1 129 ? -19.195 11.901 -20.312 1.00 17.15 147 GLY A O 1
ATOM 899 N N . SER A 1 130 ? -21.123 11.884 -21.493 1.00 18.34 148 SER A N 1
ATOM 900 C CA . SER A 1 130 ? -20.534 11.226 -22.657 1.00 18.66 148 SER A CA 1
ATOM 901 C C . SER A 1 130 ? -20.940 11.889 -23.981 1.00 19.52 148 SER A C 1
ATOM 902 O O . SER A 1 130 ? -21.904 12.652 -24.041 1.00 19.92 148 SER A O 1
ATOM 905 N N . PHE A 1 131 ? -20.175 11.600 -25.035 1.00 19.94 149 PHE A N 1
ATOM 906 C CA . PHE A 1 131 ? -20.563 11.966 -26.404 1.00 20.94 149 PHE A CA 1
ATOM 907 C C . PHE A 1 131 ? -21.871 11.297 -26.844 1.00 21.53 149 PHE A C 1
ATOM 908 O O . PHE A 1 131 ? -22.466 11.709 -27.841 1.00 22.52 149 PHE A O 1
ATOM 916 N N . ASP A 1 132 ? -22.321 10.276 -26.112 1.00 21.02 150 ASP A N 1
ATOM 917 C CA . ASP A 1 132 ? -23.616 9.651 -26.391 1.00 21.84 150 ASP A CA 1
ATOM 918 C C . ASP A 1 132 ? -24.809 10.464 -25.867 1.00 21.62 150 ASP A C 1
ATOM 919 O O . ASP A 1 132 ? -25.934 9.986 -25.912 1.00 22.24 150 ASP A O 1
ATOM 924 N N . GLU A 1 133 ? -24.552 11.679 -25.371 1.00 21.00 151 GLU A N 1
ATOM 925 C CA . GLU A 1 133 ? -25.599 12.662 -25.015 1.00 21.21 151 GLU A CA 1
ATOM 926 C C . GLU A 1 133 ? -26.339 12.355 -23.703 1.00 21.13 151 GLU A C 1
ATOM 927 O O . GLU A 1 133 ? -27.308 13.045 -23.353 1.00 21.41 151 GLU A O 1
ATOM 933 N N . SER A 1 134 ? -25.855 11.357 -22.963 1.00 20.48 152 SER A N 1
ATOM 934 C CA . SER A 1 134 ? -26.462 10.950 -21.707 1.00 20.66 152 SER A CA 1
ATOM 935 C C . SER A 1 134 ? -25.594 11.325 -20.510 1.00 19.79 152 SER A C 1
ATOM 936 O O . SER A 1 134 ? -24.386 11.543 -20.632 1.00 18.62 152 SER A O 1
ATOM 939 N N . VAL A 1 135 ? -26.246 11.417 -19.357 1.00 19.94 153 VAL A N 1
ATOM 940 C CA . VAL A 1 135 ? -25.579 11.482 -18.070 1.00 19.35 153 VAL A CA 1
ATOM 941 C C . VAL A 1 135 ? -25.890 10.171 -17.359 1.00 19.95 153 VAL A C 1
ATOM 942 O O . VAL A 1 135 ? -27.049 9.757 -17.308 1.00 20.21 153 VAL A O 1
ATOM 946 N N . ARG A 1 136 ? -24.870 9.523 -16.804 1.00 19.64 154 ARG A N 1
ATOM 947 C CA . ARG A 1 136 ? -25.085 8.286 -16.069 1.00 20.51 154 ARG A CA 1
ATOM 948 C C . ARG A 1 136 ? -24.681 8.431 -14.607 1.00 20.35 154 ARG A C 1
ATOM 949 O O . ARG A 1 136 ? -23.731 9.160 -14.281 1.00 19.54 154 ARG A O 1
ATOM 957 N N . ILE A 1 137 ? -25.421 7.740 -13.737 1.00 20.63 155 ILE A N 1
ATOM 958 C CA . ILE A 1 137 ? -25.145 7.718 -12.300 1.00 20.75 155 ILE A CA 1
ATOM 959 C C . ILE A 1 137 ? -24.809 6.282 -11.924 1.00 21.49 155 ILE A C 1
ATOM 960 O O . ILE A 1 137 ? -25.610 5.369 -12.164 1.00 22.36 155 ILE A O 1
ATOM 965 N N . TRP A 1 138 ? -23.629 6.094 -11.338 1.00 21.29 156 TRP A N 1
ATOM 966 C CA . TRP A 1 138 ? -23.090 4.764 -11.051 1.00 22.06 156 TRP A CA 1
ATOM 967 C C . TRP A 1 138 ? -22.922 4.532 -9.561 1.00 22.91 156 TRP A C 1
ATOM 968 O O . TRP A 1 138 ? -22.571 5.453 -8.815 1.00 22.58 156 TRP A O 1
ATOM 979 N N . ASP A 1 139 ? -23.148 3.292 -9.139 1.00 24.51 157 ASP A N 1
ATOM 980 C CA . ASP A 1 139 ? -22.828 2.867 -7.788 1.00 25.57 157 ASP A CA 1
ATOM 981 C C . ASP A 1 139 ? -21.335 2.551 -7.723 1.00 25.14 157 ASP A C 1
ATOM 982 O O . ASP A 1 139 ? -20.841 1.736 -8.499 1.00 25.08 157 ASP A O 1
ATOM 987 N N . VAL A 1 140 ? -20.626 3.189 -6.797 1.00 24.95 158 VAL A N 1
ATOM 988 C CA . VAL A 1 140 ? -19.170 3.031 -6.687 1.00 25.02 158 VAL A CA 1
ATOM 989 C C . VAL A 1 140 ? -18.802 1.625 -6.222 1.00 26.66 158 VAL A C 1
ATOM 990 O O . VAL A 1 140 ? -17.910 0.990 -6.788 1.00 26.51 158 VAL A O 1
ATOM 994 N N . LYS A 1 141 ? -19.504 1.153 -5.194 1.00 28.71 159 LYS A N 1
ATOM 995 C CA . LYS A 1 141 ? -19.259 -0.162 -4.585 1.00 30.78 159 LYS A CA 1
ATOM 996 C C . LYS A 1 141 ? -19.459 -1.324 -5.564 1.00 31.56 159 LYS A C 1
ATOM 997 O O . LYS A 1 141 ? -18.630 -2.231 -5.612 1.00 31.97 159 LYS A O 1
ATOM 1003 N N . THR A 1 142 ? -20.552 -1.301 -6.328 1.00 31.69 160 THR A N 1
ATOM 1004 C CA . THR A 1 142 ? -20.891 -2.403 -7.248 1.00 32.50 160 THR A CA 1
ATOM 1005 C C . THR A 1 142 ? -20.449 -2.152 -8.695 1.00 31.54 160 THR A C 1
ATOM 1006 O O . THR A 1 142 ? -20.215 -3.099 -9.446 1.00 32.38 160 THR A O 1
ATOM 1010 N N . GLY A 1 143 ? -20.335 -0.884 -9.086 1.00 29.87 161 GLY A N 1
ATOM 1011 C CA . GLY A 1 143 ? -19.947 -0.527 -10.450 1.00 28.92 161 GLY A CA 1
ATOM 1012 C C . GLY A 1 143 ? -21.090 -0.557 -11.448 1.00 29.22 161 GLY A C 1
ATOM 1013 O O . GLY A 1 143 ? -20.871 -0.405 -12.647 1.00 29.50 161 GLY A O 1
ATOM 1014 N N . LYS A 1 144 ? -22.314 -0.739 -10.964 1.00 30.08 162 LYS A N 1
ATOM 1015 C CA . LYS A 1 144 ? -23.476 -0.817 -11.840 1.00 30.52 162 LYS A CA 1
ATOM 1016 C C . LYS A 1 144 ? -24.045 0.570 -12.098 1.00 28.68 162 LYS A C 1
ATOM 1017 O O . LYS A 1 144 ? -23.989 1.446 -11.236 1.00 27.81 162 LYS A O 1
ATOM 1023 N N . CYS A 1 145 ? -24.590 0.758 -13.296 1.00 27.83 163 CYS A N 1
ATOM 1024 C CA . CYS A 1 145 ? -25.275 1.990 -13.641 1.00 26.75 163 CYS A CA 1
ATOM 1025 C C . CYS A 1 145 ? -26.634 2.013 -12.952 1.00 27.02 163 CYS A C 1
ATOM 1026 O O . CYS A 1 145 ? -27.463 1.139 -13.177 1.00 27.72 163 CYS A O 1
ATOM 1029 N N . LEU A 1 146 ? -26.843 3.008 -12.098 1.00 26.07 164 LEU A N 1
ATOM 1030 C CA . LEU A 1 146 ? -28.095 3.151 -11.371 1.00 26.60 164 LEU A CA 1
ATOM 1031 C C . LEU A 1 146 ? -29.145 3.871 -12.211 1.00 26.43 164 LEU A C 1
ATOM 1032 O O . LEU A 1 146 ? -30.314 3.474 -12.218 1.00 27.17 164 LEU A O 1
ATOM 1037 N N . LYS A 1 147 ? -28.728 4.926 -12.911 1.00 25.11 165 LYS A N 1
ATOM 1038 C CA . LYS A 1 147 ? -29.634 5.717 -13.752 1.00 24.75 165 LYS A CA 1
ATOM 1039 C C . LYS A 1 147 ? -28.944 6.190 -15.024 1.00 23.64 165 LYS A C 1
ATOM 1040 O O . LYS A 1 147 ? -27.766 6.535 -14.999 1.00 22.37 165 LYS A O 1
ATOM 1046 N N . THR A 1 148 ? -29.688 6.205 -16.128 1.00 23.84 166 THR A N 1
ATOM 1047 C CA . THR A 1 148 ? -29.262 6.885 -17.351 1.00 23.45 166 THR A CA 1
ATOM 1048 C C . THR A 1 148 ? -30.244 8.016 -17.619 1.00 23.71 166 THR A C 1
ATOM 1049 O O . THR A 1 148 ? -31.443 7.777 -17.768 1.00 24.78 166 THR A O 1
ATOM 1053 N N . LEU A 1 149 ? -29.744 9.246 -17.650 1.00 22.73 167 LEU A N 1
ATOM 1054 C CA . LEU A 1 149 ? -30.591 10.415 -17.899 1.00 23.12 167 LEU A CA 1
ATOM 1055 C C . LEU A 1 149 ? -30.451 10.843 -19.359 1.00 22.97 167 LEU A C 1
ATOM 1056 O O . LEU A 1 149 ? -29.324 11.037 -19.837 1.00 21.97 167 LEU A O 1
ATOM 1061 N N . PRO A 1 150 ? -31.582 11.004 -20.075 1.00 23.94 168 PRO A N 1
ATOM 1062 C CA . PRO A 1 150 ? -31.527 11.523 -21.439 1.00 24.01 168 PRO A CA 1
ATOM 1063 C C . PRO A 1 150 ? -31.310 13.036 -21.376 1.00 23.37 168 PRO A C 1
ATOM 1064 O O . PRO A 1 150 ? -32.224 13.822 -21.655 1.00 23.90 168 PRO A O 1
ATOM 1068 N N . ALA A 1 151 ? -30.098 13.429 -21.001 1.00 21.99 169 ALA A N 1
ATOM 1069 C CA . ALA A 1 151 ? -29.853 14.776 -20.490 1.00 21.49 169 ALA A CA 1
ATOM 1070 C C . ALA A 1 151 ? -29.821 15.863 -21.557 1.00 21.74 169 ALA A C 1
ATOM 1071 O O . ALA A 1 151 ? -30.326 16.968 -21.339 1.00 21.93 169 ALA A O 1
ATOM 1073 N N . HIS A 1 152 ? -29.230 15.555 -22.705 1.00 21.57 170 HIS A N 1
ATOM 1074 C CA . HIS A 1 152 ? -28.968 16.570 -23.716 1.00 21.96 170 HIS A CA 1
ATOM 1075 C C . HIS A 1 152 ? -29.148 16.026 -25.125 1.00 22.64 170 HIS A C 1
ATOM 1076 O O . HIS A 1 152 ? -29.371 14.830 -25.307 1.00 23.03 170 HIS A O 1
ATOM 1083 N N . SER A 1 153 ? -29.064 16.914 -26.113 1.00 23.26 171 SER A N 1
ATOM 1084 C CA . SER A 1 153 ? -29.183 16.536 -27.523 1.00 24.16 171 SER A CA 1
ATOM 1085 C C . SER A 1 153 ? -27.864 16.741 -28.276 1.00 23.73 171 SER A C 1
ATOM 1086 O O . SER A 1 153 ? -27.848 16.868 -29.501 1.00 24.71 171 SER A O 1
ATOM 1089 N N . ASP A 1 154 ? -26.766 16.764 -27.526 1.00 22.64 172 ASP A N 1
ATOM 1090 C CA . ASP A 1 154 ? -25.408 16.848 -28.069 1.00 22.26 172 ASP A CA 1
ATOM 1091 C C . ASP A 1 154 ? -24.476 16.344 -26.977 1.00 20.88 172 ASP A C 1
ATOM 1092 O O . ASP A 1 154 ? -24.936 16.043 -25.876 1.00 20.31 172 ASP A O 1
ATOM 1097 N N . PRO A 1 155 ? -23.165 16.238 -27.268 1.00 20.46 173 PRO A N 1
ATOM 1098 C CA . PRO A 1 155 ? -22.242 15.720 -26.254 1.00 19.40 173 PRO A CA 1
ATOM 1099 C C . PRO A 1 155 ? -22.281 16.472 -24.916 1.00 18.79 173 PRO A C 1
ATOM 1100 O O . PRO A 1 155 ? -22.453 17.694 -24.889 1.00 18.96 173 PRO A O 1
ATOM 1104 N N . VAL A 1 156 ? -22.144 15.724 -23.824 1.00 18.13 174 VAL A N 1
ATOM 1105 C CA . VAL A 1 156 ? -22.186 16.275 -22.474 1.00 17.68 174 VAL A CA 1
ATOM 1106 C C . VAL A 1 156 ? -20.756 16.609 -22.057 1.00 17.15 174 VAL A C 1
ATOM 1107 O O . VAL A 1 156 ? -19.904 15.715 -21.960 1.00 16.77 174 VAL A O 1
ATOM 1111 N N . SER A 1 157 ? -20.503 17.895 -21.818 1.00 16.96 175 SER A N 1
ATOM 1112 C CA . SER A 1 157 ? -19.146 18.400 -21.598 1.00 16.81 175 SER A CA 1
ATOM 1113 C C . SER A 1 157 ? -18.699 18.376 -20.134 1.00 16.31 175 SER A C 1
ATOM 1114 O O . SER A 1 157 ? -17.510 18.261 -19.863 1.00 16.23 175 SER A O 1
ATOM 1117 N N . ALA A 1 158 ? -19.636 18.488 -19.196 1.00 16.31 176 ALA A N 1
ATOM 1118 C CA . ALA A 1 158 ? -19.288 18.465 -17.776 1.00 15.99 176 ALA A CA 1
ATOM 1119 C C . ALA A 1 158 ? -20.442 17.972 -16.909 1.00 16.16 176 ALA A C 1
ATOM 1120 O O . ALA A 1 158 ? -21.617 18.132 -17.267 1.00 16.44 176 ALA A O 1
ATOM 1122 N N . VAL A 1 159 ? -20.092 17.366 -15.776 1.00 15.84 177 VAL A N 1
ATOM 1123 C CA . VAL A 1 159 ? -21.070 16.925 -14.763 1.00 16.32 177 VAL A CA 1
ATOM 1124 C C . VAL A 1 159 ? -20.492 17.174 -13.370 1.00 16.42 177 VAL A C 1
ATOM 1125 O O . VAL A 1 159 ? -19.301 16.929 -13.136 1.00 15.91 177 VAL A O 1
ATOM 1129 N N . HIS A 1 160 ? -21.330 17.650 -12.450 1.00 16.52 178 HIS A N 1
ATOM 1130 C CA . HIS A 1 160 ? -20.877 17.985 -11.108 1.00 16.91 178 HIS A CA 1
ATOM 1131 C C . HIS A 1 160 ? -21.990 17.862 -10.068 1.00 17.54 178 HIS A C 1
ATOM 1132 O O . HIS A 1 160 ? -23.125 18.275 -10.317 1.00 17.78 178 HIS A O 1
ATOM 1139 N N . PHE A 1 161 ? -21.658 17.302 -8.904 1.00 17.78 179 PHE A N 1
ATOM 1140 C CA . PHE A 1 161 ? -22.591 17.268 -7.769 1.00 18.76 179 PHE A CA 1
ATOM 1141 C C . PHE A 1 161 ? -22.495 18.561 -6.960 1.00 19.69 179 PHE A C 1
ATOM 1142 O O . PHE A 1 161 ? -21.435 19.182 -6.899 1.00 19.03 179 PHE A O 1
ATOM 1150 N N . ASN A 1 162 ? -23.597 18.951 -6.320 1.00 20.83 180 ASN A N 1
ATOM 1151 C CA . ASN A 1 162 ? -23.569 20.052 -5.357 1.00 21.91 180 ASN A CA 1
ATOM 1152 C C . ASN A 1 162 ? -23.082 19.566 -3.984 1.00 22.86 180 ASN A C 1
ATOM 1153 O O . ASN A 1 162 ? -22.836 18.369 -3.798 1.00 21.92 180 ASN A O 1
ATOM 1158 N N . ARG A 1 163 ? -22.972 20.489 -3.029 1.00 24.68 181 ARG A N 1
ATOM 1159 C CA . ARG A 1 163 ? -22.299 20.221 -1.750 1.00 25.88 181 ARG A CA 1
ATOM 1160 C C . ARG A 1 163 ? -22.858 19.020 -0.973 1.00 26.30 181 ARG A C 1
ATOM 1161 O O . ARG A 1 163 ? -22.092 18.311 -0.323 1.00 26.44 181 ARG A O 1
ATOM 1169 N N . ASP A 1 164 ? -24.169 18.782 -1.036 1.00 26.76 182 ASP A N 1
ATOM 1170 C CA . ASP A 1 164 ? -24.769 17.648 -0.311 1.00 27.11 182 ASP A CA 1
ATOM 1171 C C . ASP A 1 164 ? -25.118 16.458 -1.212 1.00 26.17 182 ASP A C 1
ATOM 1172 O O . ASP A 1 164 ? -25.714 15.486 -0.752 1.00 26.76 182 ASP A O 1
ATOM 1177 N N . GLY A 1 165 ? -24.724 16.525 -2.483 1.00 24.37 183 GLY A N 1
ATOM 1178 C CA . GLY A 1 165 ? -24.992 15.454 -3.445 1.00 23.54 183 GLY A CA 1
ATOM 1179 C C . GLY A 1 165 ? -26.431 15.310 -3.929 1.00 23.60 183 GLY A C 1
ATOM 1180 O O . GLY A 1 165 ? -26.729 14.403 -4.707 1.00 23.34 183 GLY A O 1
ATOM 1181 N N . SER A 1 166 ? -27.325 16.199 -3.493 1.00 23.93 184 SER A N 1
ATOM 1182 C CA . SER A 1 166 ? -28.740 16.106 -3.856 1.00 24.30 184 SER A CA 1
ATOM 1183 C C . SER A 1 166 ? -29.017 16.513 -5.306 1.00 23.65 184 SER A C 1
ATOM 1184 O O . SER A 1 166 ? -30.047 16.128 -5.868 1.00 24.05 184 SER A O 1
ATOM 1187 N N . LEU A 1 167 ? -28.121 17.311 -5.888 1.00 22.46 185 LEU A N 1
ATOM 1188 C CA . LEU A 1 167 ? -28.285 17.818 -7.250 1.00 22.06 185 LEU A CA 1
ATOM 1189 C C . LEU A 1 167 ? -27.064 17.537 -8.104 1.00 20.98 185 LEU A C 1
ATOM 1190 O O . LEU A 1 167 ? -25.941 17.416 -7.592 1.00 20.21 185 LEU A O 1
ATOM 1195 N N . ILE A 1 168 ? -27.306 17.441 -9.410 1.00 20.36 186 ILE A N 1
ATOM 1196 C CA . ILE A 1 168 ? -26.264 17.295 -10.412 1.00 19.28 186 ILE A CA 1
ATOM 1197 C C . ILE A 1 168 ? -26.480 18.385 -11.438 1.00 19.42 186 ILE A C 1
ATOM 1198 O O . ILE A 1 168 ? -27.612 18.605 -11.875 1.00 20.23 186 ILE A O 1
ATOM 1203 N N . VAL A 1 169 ? -25.405 19.063 -11.823 1.00 18.65 187 VAL A N 1
ATOM 1204 C CA . VAL A 1 169 ? -25.467 20.010 -12.928 1.00 18.75 187 VAL A CA 1
ATOM 1205 C C . VAL A 1 169 ? -24.703 19.416 -14.108 1.00 18.09 187 VAL A C 1
ATOM 1206 O O . VAL A 1 169 ? -23.599 18.879 -13.935 1.00 17.43 187 VAL A O 1
ATOM 1210 N N . SER A 1 170 ? -25.312 19.473 -15.292 1.00 18.34 188 SER A N 1
ATOM 1211 C CA . SER A 1 170 ? -24.679 19.003 -16.530 1.00 17.82 188 SER A CA 1
ATOM 1212 C C . SER A 1 170 ? -24.682 20.120 -17.554 1.00 18.32 188 SER A C 1
ATOM 1213 O O . SER A 1 170 ? -25.573 20.972 -17.538 1.00 19.11 188 SER A O 1
ATOM 1216 N N . SER A 1 171 ? -23.688 20.107 -18.441 1.00 17.92 189 SER A N 1
ATOM 1217 C CA . SER A 1 171 ? -23.596 21.063 -19.545 1.00 18.31 189 SER A CA 1
ATOM 1218 C C . SER A 1 171 ? -23.353 20.329 -20.854 1.00 18.14 189 SER A C 1
ATOM 1219 O O . SER A 1 171 ? -22.844 19.207 -20.860 1.00 17.81 189 SER A O 1
ATOM 1222 N N . SER A 1 172 ? -23.691 20.973 -21.964 1.00 18.89 190 SER A N 1
ATOM 1223 C CA . SER A 1 172 ? -23.617 20.320 -23.266 1.00 19.05 190 SER A CA 1
ATOM 1224 C C . SER A 1 172 ? -23.419 21.296 -24.426 1.00 19.94 190 SER A C 1
ATOM 1225 O O . SER A 1 172 ? -23.728 22.492 -24.318 1.00 20.41 190 SER A O 1
ATOM 1228 N N . TYR A 1 173 ? -22.918 20.770 -25.546 1.00 19.89 191 TYR A N 1
ATOM 1229 C CA . TYR A 1 173 ? -22.812 21.558 -26.779 1.00 20.84 191 TYR A CA 1
ATOM 1230 C C . TYR A 1 173 ? -24.162 21.999 -27.315 1.00 21.49 191 TYR A C 1
ATOM 1231 O O . TYR A 1 173 ? -24.213 22.864 -28.182 1.00 22.27 191 TYR A O 1
ATOM 1240 N N . ASP A 1 174 ? -25.251 21.405 -26.824 1.00 21.35 192 ASP A N 1
ATOM 1241 C CA . ASP A 1 174 ? -26.589 21.857 -27.207 1.00 22.15 192 ASP A CA 1
ATOM 1242 C C . ASP A 1 174 ? -26.956 23.246 -26.653 1.00 22.83 192 ASP A C 1
ATOM 1243 O O . ASP A 1 174 ? -28.039 23.759 -26.937 1.00 23.56 192 ASP A O 1
ATOM 1248 N N . GLY A 1 175 ? -26.064 23.838 -25.860 1.00 22.22 193 GLY A N 1
ATOM 1249 C CA . GLY A 1 175 ? -26.252 25.194 -25.344 1.00 23.04 193 GLY A CA 1
ATOM 1250 C C . GLY A 1 175 ? -26.936 25.266 -23.989 1.00 23.01 193 GLY A C 1
ATOM 1251 O O . GLY A 1 175 ? -27.188 26.357 -23.479 1.00 23.50 193 GLY A O 1
ATOM 1252 N N . LEU A 1 176 ? -27.220 24.110 -23.394 1.00 22.45 194 LEU A N 1
ATOM 1253 C CA . LEU A 1 176 ? -27.971 24.052 -22.144 1.00 22.86 194 LEU A CA 1
ATOM 1254 C C . LEU A 1 176 ? -27.115 23.665 -20.947 1.00 21.89 194 LEU A C 1
ATOM 1255 O O . LEU A 1 176 ? -26.185 22.859 -21.065 1.00 21.31 194 LEU A O 1
ATOM 1260 N N . CYS A 1 177 ? -27.445 24.248 -19.797 1.00 22.31 195 CYS A N 1
ATOM 1261 C CA . CYS A 1 177 ? -27.080 23.679 -18.508 1.00 21.77 195 CYS A CA 1
ATOM 1262 C C . CYS A 1 177 ? -28.357 23.156 -17.896 1.00 21.93 195 CYS A C 1
ATOM 1263 O O . CYS A 1 177 ? -29.371 23.847 -17.910 1.00 22.62 195 CYS A O 1
ATOM 1266 N N . ARG A 1 178 ? -28.310 21.940 -17.361 1.00 21.15 196 ARG A N 1
ATOM 1267 C CA . ARG A 1 178 ? -29.472 21.369 -16.696 1.00 21.67 196 ARG A CA 1
ATOM 1268 C C . ARG A 1 178 ? -29.136 20.914 -15.282 1.00 21.26 196 ARG A C 1
ATOM 1269 O O . ARG A 1 178 ? -28.005 20.490 -14.999 1.00 20.04 196 ARG A O 1
ATOM 1277 N N . ILE A 1 179 ? -30.127 21.031 -14.404 1.00 21.98 197 ILE A N 1
ATOM 1278 C CA . ILE A 1 179 ? -29.999 20.639 -13.008 1.00 22.35 197 ILE A CA 1
ATOM 1279 C C . ILE A 1 179 ? -30.901 19.439 -12.740 1.00 22.57 197 ILE A C 1
ATOM 1280 O O . ILE A 1 179 ? -32.107 19.482 -13.008 1.00 23.23 197 ILE A O 1
ATOM 1285 N N . TRP A 1 180 ? -30.309 18.381 -12.198 1.00 21.83 198 TRP A N 1
ATOM 1286 C CA . TRP A 1 180 ? -30.999 17.109 -11.993 1.00 22.20 198 TRP A CA 1
ATOM 1287 C C . TRP A 1 180 ? -31.099 16.753 -10.515 1.00 22.75 198 TRP A C 1
ATOM 1288 O O . TRP A 1 180 ? -30.150 16.967 -9.761 1.00 22.24 198 TRP A O 1
ATOM 1299 N N . ASP A 1 181 ? -32.246 16.207 -10.111 1.00 24.00 199 ASP A N 1
ATOM 1300 C CA . ASP A 1 181 ? -32.394 15.610 -8.784 1.00 24.96 199 ASP A CA 1
ATOM 1301 C C . ASP A 1 181 ? -31.712 14.246 -8.805 1.00 24.37 199 ASP A C 1
ATOM 1302 O O . ASP A 1 181 ? -32.110 13.357 -9.560 1.00 24.57 199 ASP A O 1
ATOM 1307 N N . THR A 1 182 ? -30.676 14.095 -7.986 1.00 23.76 200 THR A N 1
ATOM 1308 C CA . THR A 1 182 ? -29.916 12.847 -7.913 1.00 23.16 200 THR A CA 1
ATOM 1309 C C . THR A 1 182 ? -30.802 11.635 -7.618 1.00 24.19 200 THR A C 1
ATOM 1310 O O . THR A 1 182 ? -30.655 10.591 -8.254 1.00 24.13 200 THR A O 1
ATOM 1314 N N . ALA A 1 183 ? -31.711 11.778 -6.656 1.00 25.36 201 ALA A N 1
ATOM 1315 C CA . ALA A 1 183 ? -32.546 10.663 -6.203 1.00 26.64 201 ALA A CA 1
ATOM 1316 C C . ALA A 1 183 ? -33.600 10.234 -7.229 1.00 27.48 201 ALA A C 1
ATOM 1317 O O . ALA A 1 183 ? -33.767 9.041 -7.482 1.00 28.10 201 ALA A O 1
ATOM 1319 N N . SER A 1 184 ? -34.307 11.199 -7.814 1.00 27.63 202 SER A N 1
ATOM 1320 C CA . SER A 1 184 ? -35.392 10.896 -8.756 1.00 28.29 202 SER A CA 1
ATOM 1321 C C . SER A 1 184 ? -34.920 10.788 -10.206 1.00 27.40 202 SER A C 1
ATOM 1322 O O . SER A 1 184 ? -35.514 10.053 -11.002 1.00 28.06 202 SER A O 1
ATOM 1325 N N . GLY A 1 185 ? -33.873 11.535 -10.547 1.00 25.95 203 GLY A N 1
ATOM 1326 C CA . GLY A 1 185 ? -33.411 11.653 -11.925 1.00 25.26 203 GLY A CA 1
ATOM 1327 C C . GLY A 1 185 ? -34.163 12.700 -12.734 1.00 25.44 203 GLY A C 1
ATOM 1328 O O . GLY A 1 185 ? -33.923 12.845 -13.934 1.00 24.92 203 GLY A O 1
ATOM 1329 N N . GLN A 1 186 ? -35.057 13.441 -12.081 1.00 26.06 204 GLN A N 1
ATOM 1330 C CA . GLN A 1 186 ? -35.881 14.442 -12.754 1.00 26.63 204 GLN A CA 1
ATOM 1331 C C . GLN A 1 186 ? -35.068 15.691 -13.092 1.00 25.47 204 GLN A C 1
ATOM 1332 O O . GLN A 1 186 ? -34.260 16.151 -12.285 1.00 24.77 204 GLN A O 1
ATOM 1338 N N . CYS A 1 187 ? -35.305 16.240 -14.281 1.00 25.35 205 CYS A N 1
ATOM 1339 C CA . CYS A 1 187 ? -34.746 17.539 -14.662 1.00 24.82 205 CYS A CA 1
ATOM 1340 C C . CYS A 1 187 ? -35.514 18.648 -13.952 1.00 25.69 205 CYS A C 1
ATOM 1341 O O . CYS A 1 187 ? -36.691 18.856 -14.226 1.00 26.64 205 CYS A O 1
ATOM 1344 N N . LEU A 1 188 ? -34.849 19.346 -13.034 1.00 25.42 206 LEU A N 1
ATOM 1345 C CA . LEU A 1 188 ? -35.499 20.392 -12.240 1.00 26.61 206 LEU A CA 1
ATOM 1346 C C . LEU A 1 188 ? -35.396 21.771 -12.879 1.00 26.96 206 LEU A C 1
ATOM 1347 O O . LEU A 1 188 ? -36.212 22.639 -12.595 1.00 27.95 206 LEU A O 1
ATOM 1352 N N . LYS A 1 189 ? -34.383 21.986 -13.713 1.00 26.12 207 LYS A N 1
ATOM 1353 C CA . LYS A 1 189 ? -34.153 23.307 -14.279 1.00 26.99 207 LYS A CA 1
ATOM 1354 C C . LYS A 1 189 ? -33.288 23.244 -15.531 1.00 26.13 207 LYS A C 1
ATOM 1355 O O . LYS A 1 189 ? -32.348 22.452 -15.609 1.00 24.42 207 LYS A O 1
ATOM 1361 N N . THR A 1 190 ? -33.637 24.076 -16.510 1.00 26.99 208 THR A N 1
ATOM 1362 C CA . THR A 1 190 ? -32.838 24.264 -17.713 1.00 26.68 208 THR A CA 1
ATOM 1363 C C . THR A 1 190 ? -32.493 25.751 -17.802 1.00 27.81 208 THR A C 1
ATOM 1364 O O . THR A 1 190 ? -33.386 26.604 -17.853 1.00 28.85 208 THR A O 1
ATOM 1368 N N . LEU A 1 191 ? -31.198 26.056 -17.794 1.00 27.73 209 LEU A N 1
ATOM 1369 C CA . LEU A 1 191 ? -30.740 27.436 -17.859 1.00 29.21 209 LEU A CA 1
ATOM 1370 C C . LEU A 1 191 ? -30.599 27.866 -19.311 1.00 30.19 209 LEU A C 1
ATOM 1371 O O . LEU A 1 191 ? -29.904 27.220 -20.101 1.00 29.25 209 LEU A O 1
ATOM 1376 N N . ILE A 1 192 ? -31.280 28.954 -19.649 1.00 32.35 210 ILE A N 1
ATOM 1377 C CA . ILE A 1 192 ? -31.282 29.502 -20.997 1.00 34.22 210 ILE A CA 1
ATOM 1378 C C . ILE A 1 192 ? -31.056 31.003 -20.897 1.00 36.27 210 ILE A C 1
ATOM 1379 O O . ILE A 1 192 ? -31.800 31.704 -20.213 1.00 37.70 210 ILE A O 1
ATOM 1384 N N . ASP A 1 193 ? -30.023 31.478 -21.581 1.00 37.47 211 ASP A N 1
ATOM 1385 C CA . ASP A 1 193 ? -29.681 32.895 -21.627 1.00 39.90 211 ASP A CA 1
ATOM 1386 C C . ASP A 1 193 ? -30.387 33.503 -22.844 1.00 42.47 211 ASP A C 1
ATOM 1387 O O . ASP A 1 193 ? -31.349 32.925 -23.360 1.00 42.92 211 ASP A O 1
ATOM 1392 N N . ASP A 1 194 ? -29.926 34.664 -23.298 1.00 44.24 212 ASP A N 1
ATOM 1393 C CA . ASP A 1 194 ? -30.478 35.307 -24.487 1.00 46.34 212 ASP A CA 1
ATOM 1394 C C . ASP A 1 194 ? -29.896 34.680 -25.751 1.00 45.45 212 ASP A C 1
ATOM 1395 O O . ASP A 1 194 ? -30.551 34.651 -26.796 1.00 46.08 212 ASP A O 1
ATOM 1400 N N . ASP A 1 195 ? -28.660 34.196 -25.648 1.00 43.83 213 ASP A N 1
ATOM 1401 C CA . ASP A 1 195 ? -28.053 33.366 -26.680 1.00 43.03 213 ASP A CA 1
ATOM 1402 C C . ASP A 1 195 ? -27.505 32.117 -26.009 1.00 40.59 213 ASP A C 1
ATOM 1403 O O . ASP A 1 195 ? -27.062 32.173 -24.858 1.00 40.35 213 ASP A O 1
ATOM 1408 N N . ASN A 1 196 ? -27.520 30.998 -26.730 1.00 38.58 214 ASN A N 1
ATOM 1409 C CA . ASN A 1 196 ? -27.108 29.718 -26.166 1.00 36.20 214 ASN A CA 1
ATOM 1410 C C . ASN A 1 196 ? -26.024 29.001 -26.983 1.00 33.77 214 ASN A C 1
ATOM 1411 O O . ASN A 1 196 ? -26.274 27.952 -27.573 1.00 33.44 214 ASN A O 1
ATOM 1416 N N . PRO A 1 197 ? -24.800 29.563 -27.003 1.00 31.82 215 PRO A N 1
ATOM 1417 C CA . PRO A 1 197 ? -23.669 28.886 -27.645 1.00 30.04 215 PRO A CA 1
ATOM 1418 C C . PRO A 1 197 ? -23.286 27.610 -26.897 1.00 27.44 215 PRO A C 1
ATOM 1419 O O . PRO A 1 197 ? -23.664 27.451 -25.743 1.00 26.39 215 PRO A O 1
ATOM 1423 N N . PRO A 1 198 ? -22.524 26.709 -27.540 1.00 26.11 216 PRO A N 1
ATOM 1424 C CA . PRO A 1 198 ? -22.122 25.470 -26.861 1.00 24.54 216 PRO A CA 1
ATOM 1425 C C . PRO A 1 198 ? -21.558 25.723 -25.459 1.00 23.57 216 PRO A C 1
ATOM 1426 O O . PRO A 1 198 ? -20.701 26.590 -25.297 1.00 23.78 216 PRO A O 1
ATOM 1430 N N . VAL A 1 199 ? -22.057 24.989 -24.463 1.00 22.54 217 VAL A N 1
ATOM 1431 C CA . VAL A 1 199 ? -21.547 25.084 -23.097 1.00 22.07 217 VAL A CA 1
ATOM 1432 C C . VAL A 1 199 ? -20.469 24.023 -22.915 1.00 20.77 217 VAL A C 1
ATOM 1433 O O . VAL A 1 199 ? -20.722 22.829 -23.082 1.00 20.23 217 VAL A O 1
ATOM 1437 N N . SER A 1 200 ? -19.272 24.475 -22.560 1.00 20.44 218 SER A N 1
ATOM 1438 C CA . SER A 1 200 ? -18.076 23.636 -22.561 1.00 19.44 218 SER A CA 1
ATOM 1439 C C . SER A 1 200 ? -17.605 23.197 -21.172 1.00 18.95 218 SER A C 1
ATOM 1440 O O . SER A 1 200 ? -16.727 22.338 -21.053 1.00 18.05 218 SER A O 1
ATOM 1443 N N . PHE A 1 201 ? -18.159 23.813 -20.131 1.00 19.36 219 PHE A N 1
ATOM 1444 C CA . PHE A 1 201 ? -17.888 23.418 -18.759 1.00 18.86 219 PHE A CA 1
ATOM 1445 C C . PHE A 1 201 ? -18.938 24.007 -17.828 1.00 19.10 219 PHE A C 1
ATOM 1446 O O . PHE A 1 201 ? -19.500 25.058 -18.118 1.00 19.49 219 PHE A O 1
ATOM 1454 N N . VAL A 1 202 ? -19.184 23.326 -16.709 1.00 18.67 220 VAL A N 1
ATOM 1455 C CA . VAL A 1 202 ? -20.078 23.826 -15.672 1.00 19.50 220 VAL A CA 1
ATOM 1456 C C . VAL A 1 202 ? -19.737 23.204 -14.312 1.00 18.92 220 VAL A C 1
ATOM 1457 O O . VAL A 1 202 ? -19.318 22.046 -14.240 1.00 18.09 220 VAL A O 1
ATOM 1461 N N . LYS A 1 203 ? -19.905 23.990 -13.250 1.00 19.64 221 LYS A N 1
ATOM 1462 C CA . LYS A 1 203 ? -19.842 23.487 -11.878 1.00 19.55 221 LYS A CA 1
ATOM 1463 C C . LYS A 1 203 ? -20.582 24.415 -10.908 1.00 20.63 221 LYS A C 1
ATOM 1464 O O . LYS A 1 203 ? -20.735 25.617 -11.165 1.00 20.93 221 LYS A O 1
ATOM 1470 N N . PHE A 1 204 ? -21.075 23.829 -9.818 1.00 20.63 222 PHE A N 1
ATOM 1471 C CA . PHE A 1 204 ? -21.605 24.574 -8.679 1.00 21.53 222 PHE A CA 1
ATOM 1472 C C . PHE A 1 204 ? -20.510 25.314 -7.927 1.00 22.09 222 PHE A C 1
ATOM 1473 O O . PHE A 1 204 ? -19.357 24.869 -7.886 1.00 21.92 222 PHE A O 1
ATOM 1481 N N . SER A 1 205 ? -20.891 26.428 -7.308 1.00 22.99 223 SER A N 1
ATOM 1482 C CA . SER A 1 205 ? -20.062 27.087 -6.300 1.00 23.87 223 SER A CA 1
ATOM 1483 C C . SER A 1 205 ? -19.964 26.187 -5.065 1.00 24.02 223 SER A C 1
ATOM 1484 O O . SER A 1 205 ? -20.746 25.244 -4.930 1.00 23.77 223 SER A O 1
ATOM 1487 N N . PRO A 1 206 ? -19.013 26.476 -4.157 1.00 24.65 224 PRO A N 1
ATOM 1488 C CA . PRO A 1 206 ? -18.889 25.666 -2.938 1.00 24.85 224 PRO A CA 1
ATOM 1489 C C . PRO A 1 206 ? -20.162 25.572 -2.093 1.00 25.61 224 PRO A C 1
ATOM 1490 O O . PRO A 1 206 ? -20.448 24.509 -1.548 1.00 25.41 224 PRO A O 1
ATOM 1494 N N . ASN A 1 207 ? -20.914 26.667 -1.982 1.00 26.87 225 ASN A N 1
ATOM 1495 C CA . ASN A 1 207 ? -22.174 26.655 -1.230 1.00 27.78 225 ASN A CA 1
ATOM 1496 C C . ASN A 1 207 ? -23.375 26.111 -2.022 1.00 27.41 225 ASN A C 1
ATOM 1497 O O . ASN A 1 207 ? -24.460 25.948 -1.466 1.00 28.14 225 ASN A O 1
ATOM 1502 N N . GLY A 1 208 ? -23.185 25.857 -3.314 1.00 26.21 226 GLY A N 1
ATOM 1503 C CA . GLY A 1 208 ? -24.206 25.217 -4.145 1.00 25.69 226 GLY A CA 1
ATOM 1504 C C . GLY A 1 208 ? -25.265 26.130 -4.742 1.00 26.44 226 GLY A C 1
ATOM 1505 O O . GLY A 1 208 ? -26.121 25.666 -5.496 1.00 25.85 226 GLY A O 1
ATOM 1506 N N . LYS A 1 209 ? -25.216 27.424 -4.434 1.00 27.73 227 LYS A N 1
ATOM 1507 C CA . LYS A 1 209 ? -26.279 28.337 -4.866 1.00 29.09 227 LYS A CA 1
ATOM 1508 C C . LYS A 1 209 ? -25.953 29.073 -6.174 1.00 28.55 227 LYS A C 1
ATOM 1509 O O . LYS A 1 209 ? -26.820 29.724 -6.751 1.00 28.64 227 LYS A O 1
ATOM 1515 N N . TYR A 1 210 ? -24.716 28.953 -6.657 1.00 27.30 228 TYR A N 1
ATOM 1516 C CA . TYR A 1 210 ? -24.357 29.527 -7.951 1.00 27.18 228 TYR A CA 1
ATOM 1517 C C . TYR A 1 210 ? -23.746 28.486 -8.874 1.00 25.88 228 TYR A C 1
ATOM 1518 O O . TYR A 1 210 ? -23.274 27.437 -8.430 1.00 24.94 228 TYR A O 1
ATOM 1527 N N . ILE A 1 211 ? -23.756 28.792 -10.166 1.00 25.71 229 ILE A N 1
ATOM 1528 C CA . ILE A 1 211 ? -23.240 27.885 -11.174 1.00 24.75 229 ILE A CA 1
ATOM 1529 C C . ILE A 1 211 ? -22.309 28.659 -12.098 1.00 24.60 229 ILE A C 1
ATOM 1530 O O . ILE A 1 211 ? -22.686 29.700 -12.637 1.00 25.71 229 ILE A O 1
ATOM 1535 N N . LEU A 1 212 ? -21.086 28.157 -12.249 1.00 23.28 230 LEU A N 1
ATOM 1536 C CA . LEU A 1 212 ? -20.090 28.755 -13.131 1.00 23.21 230 LEU A CA 1
ATOM 1537 C C . LEU A 1 212 ? -20.060 27.949 -14.420 1.00 22.51 230 LEU A C 1
ATOM 1538 O O . LEU A 1 212 ? -19.839 26.742 -14.378 1.00 21.75 230 LEU A O 1
ATOM 1543 N N . ALA A 1 213 ? -20.272 28.618 -15.554 1.00 23.19 231 ALA A N 1
ATOM 1544 C CA . ALA A 1 213 ? -20.368 27.949 -16.850 1.00 23.03 231 ALA A CA 1
ATOM 1545 C C . ALA A 1 213 ? -19.465 28.609 -17.889 1.00 23.47 231 ALA A C 1
ATOM 1546 O O . ALA A 1 213 ? -19.428 29.834 -17.995 1.00 24.23 231 ALA A O 1
ATOM 1548 N N . ALA A 1 214 ? -18.745 27.781 -18.647 1.00 22.98 232 ALA A N 1
ATOM 1549 C CA . ALA A 1 214 ? -17.925 28.233 -19.771 1.00 23.88 232 ALA A CA 1
ATOM 1550 C C . ALA A 1 214 ? -18.652 27.949 -21.083 1.00 24.68 232 ALA A C 1
ATOM 1551 O O . ALA A 1 214 ? -19.276 26.897 -21.237 1.00 24.13 232 ALA A O 1
ATOM 1553 N N . THR A 1 215 ? -18.580 28.897 -22.015 1.00 26.37 233 THR A N 1
ATOM 1554 C CA . THR A 1 215 ? -19.183 28.734 -23.340 1.00 27.42 233 THR A CA 1
ATOM 1555 C C . THR A 1 215 ? -18.125 28.954 -24.412 1.00 27.94 233 THR A C 1
ATOM 1556 O O . THR A 1 215 ? -17.162 29.697 -24.200 1.00 29.34 233 THR A O 1
ATOM 1560 N N . LEU A 1 216 ? -18.307 28.317 -25.568 1.00 27.55 234 LEU A N 1
ATOM 1561 C CA . LEU A 1 216 ? -17.337 28.413 -26.658 1.00 27.26 234 LEU A CA 1
ATOM 1562 C C . LEU A 1 216 ? -17.454 29.716 -27.460 1.00 28.65 234 LEU A C 1
ATOM 1563 O O . LEU A 1 216 ? -17.239 29.723 -28.671 1.00 28.87 234 LEU A O 1
ATOM 1568 N N . ASP A 1 217 ? -17.780 30.815 -26.778 1.00 29.40 235 ASP A N 1
ATOM 1569 C CA . ASP A 1 217 ? -17.707 32.152 -27.358 1.00 31.06 235 ASP A CA 1
ATOM 1570 C C . ASP A 1 217 ? -16.872 33.071 -26.462 1.00 30.64 235 ASP A C 1
ATOM 1571 O O . ASP A 1 217 ? -17.178 34.251 -26.319 1.00 31.58 235 ASP A O 1
ATOM 1576 N N . ASN A 1 218 ? -15.814 32.515 -25.868 1.00 28.85 236 ASN A N 1
ATOM 1577 C CA . ASN A 1 218 ? -14.855 33.286 -25.074 1.00 28.75 236 ASN A CA 1
ATOM 1578 C C . ASN A 1 218 ? -15.486 33.938 -23.842 1.00 29.06 236 ASN A C 1
ATOM 1579 O O . ASN A 1 218 ? -15.147 35.068 -23.492 1.00 30.19 236 ASN A O 1
ATOM 1584 N N . THR A 1 219 ? -16.394 33.222 -23.185 1.00 27.91 237 THR A N 1
ATOM 1585 C CA . THR A 1 219 ? -17.174 33.797 -22.095 1.00 28.46 237 THR A CA 1
ATOM 1586 C C . THR A 1 219 ? -17.434 32.784 -20.983 1.00 27.27 237 THR A C 1
ATOM 1587 O O . THR A 1 219 ? -17.908 31.679 -21.240 1.00 26.40 237 THR A O 1
ATOM 1591 N N . LEU A 1 220 ? -17.115 33.182 -19.754 1.00 27.50 238 LEU A N 1
ATOM 1592 C CA . LEU A 1 220 ? -17.521 32.463 -18.553 1.00 26.85 238 LEU A CA 1
ATOM 1593 C C . LEU A 1 220 ? -18.650 33.246 -17.900 1.00 28.50 238 LEU A C 1
ATOM 1594 O O . LEU A 1 220 ? -18.628 34.478 -17.909 1.00 29.82 238 LEU A O 1
ATOM 1599 N N . LYS A 1 221 ? -19.621 32.534 -17.325 1.00 28.43 239 LYS A N 1
ATOM 1600 C CA . LYS A 1 221 ? -20.772 33.171 -16.676 1.00 29.76 239 LYS A CA 1
ATOM 1601 C C . LYS A 1 221 ? -21.056 32.558 -15.310 1.00 28.91 239 LYS A C 1
ATOM 1602 O O . LYS A 1 221 ? -20.973 31.338 -15.140 1.00 27.40 239 LYS A O 1
ATOM 1608 N N . LEU A 1 222 ? -21.398 33.414 -14.348 1.00 29.77 240 LEU A N 1
ATOM 1609 C CA . LEU A 1 222 ? -21.808 32.973 -13.017 1.00 29.56 240 LEU A CA 1
ATOM 1610 C C . LEU A 1 222 ? -23.316 33.177 -12.848 1.00 30.62 240 LEU A C 1
ATOM 1611 O O . LEU A 1 222 ? -23.797 34.312 -12.832 1.00 32.25 240 LEU A O 1
ATOM 1616 N N . TRP A 1 223 ? -24.041 32.067 -12.723 1.00 30.25 241 TRP A N 1
ATOM 1617 C CA . TRP A 1 223 ? -25.505 32.050 -12.637 1.00 31.48 241 TRP A CA 1
ATOM 1618 C C . TRP A 1 223 ? -25.994 31.876 -11.204 1.00 32.12 241 TRP A C 1
ATOM 1619 O O . TRP A 1 223 ? -25.366 31.174 -10.416 1.00 30.44 241 TRP A O 1
ATOM 1630 N N . ASP A 1 224 ? -27.133 32.492 -10.892 1.00 34.13 242 ASP A N 1
ATOM 1631 C CA . ASP A 1 224 ? -27.902 32.178 -9.686 1.00 35.48 242 ASP A CA 1
ATOM 1632 C C . ASP A 1 224 ? -28.806 30.973 -9.985 1.00 35.72 242 ASP A C 1
ATOM 1633 O O . ASP A 1 224 ? -29.750 31.086 -10.768 1.00 36.20 242 ASP A O 1
ATOM 1638 N N . TYR A 1 225 ? -28.520 29.830 -9.361 1.00 35.89 243 TYR A N 1
ATOM 1639 C CA . TYR A 1 225 ? -29.311 28.609 -9.579 1.00 36.08 243 TYR A CA 1
ATOM 1640 C C . TYR A 1 225 ? -30.820 28.814 -9.342 1.00 37.84 243 TYR A C 1
ATOM 1641 O O . TYR A 1 225 ? -31.631 28.500 -10.213 1.00 37.65 243 TYR A O 1
ATOM 1650 N N . SER A 1 226 ? -31.186 29.343 -8.177 1.00 39.65 244 SER A N 1
ATOM 1651 C CA . SER A 1 226 ? -32.593 29.407 -7.770 1.00 41.48 244 SER A CA 1
ATOM 1652 C C . SER A 1 226 ? -33.417 30.419 -8.576 1.00 43.19 244 SER A C 1
ATOM 1653 O O . SER A 1 226 ? -34.576 30.157 -8.884 1.00 44.81 244 SER A O 1
ATOM 1656 N N . LYS A 1 227 ? -32.823 31.563 -8.912 1.00 43.68 245 LYS A N 1
ATOM 1657 C CA . LYS A 1 227 ? -33.497 32.585 -9.727 1.00 45.08 245 LYS A CA 1
ATOM 1658 C C . LYS A 1 227 ? -33.297 32.328 -11.216 1.00 43.84 245 LYS A C 1
ATOM 1659 O O . LYS A 1 227 ? -34.019 32.877 -12.045 1.00 44.73 245 LYS A O 1
ATOM 1665 N N . GLY A 1 228 ? -32.298 31.515 -11.548 1.00 41.91 246 GLY A N 1
ATOM 1666 C CA . GLY A 1 228 ? -32.046 31.106 -12.928 1.00 40.80 246 GLY A CA 1
ATOM 1667 C C . GLY A 1 228 ? -31.621 32.224 -13.862 1.00 41.53 246 GLY A C 1
ATOM 1668 O O . GLY A 1 228 ? -31.997 32.222 -15.033 1.00 41.64 246 GLY A O 1
ATOM 1669 N N . LYS A 1 229 ? -30.846 33.181 -13.350 1.00 42.07 247 LYS A N 1
ATOM 1670 C CA . LYS A 1 229 ? -30.310 34.261 -14.179 1.00 42.60 247 LYS A CA 1
ATOM 1671 C C . LYS A 1 229 ? -2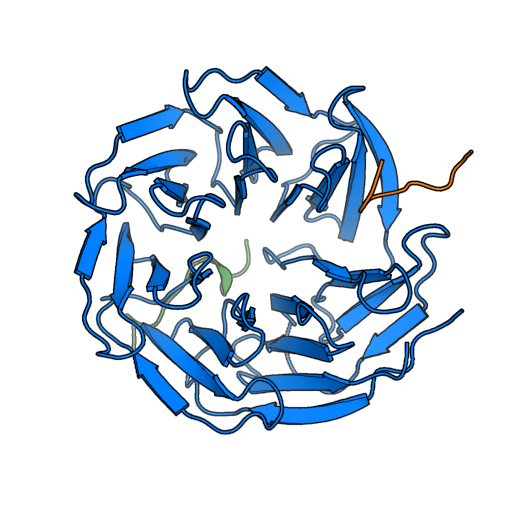8.791 34.383 -14.053 1.00 41.63 247 LYS A C 1
ATOM 1672 O O . LYS A 1 229 ? -28.205 34.035 -13.021 1.00 40.33 247 LYS A O 1
ATOM 1678 N N . CYS A 1 230 ? -28.170 34.878 -15.120 1.00 41.53 248 CYS A 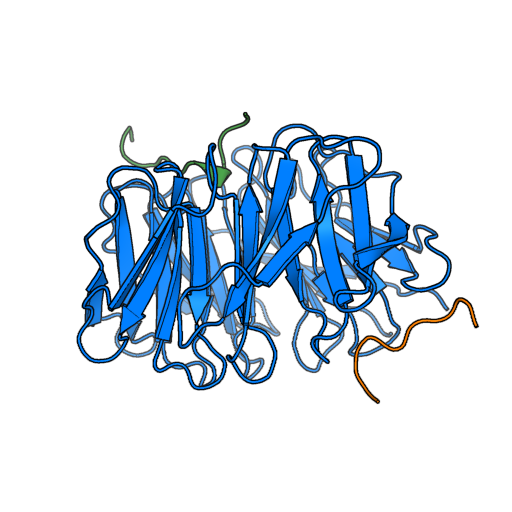N 1
ATOM 1679 C CA . CYS A 1 230 ? -26.739 35.154 -15.136 1.00 41.21 248 CYS A CA 1
ATOM 1680 C C . CYS A 1 230 ? -26.470 36.478 -14.427 1.00 41.74 248 CYS A C 1
ATOM 1681 O O . CYS A 1 230 ? -27.096 37.487 -14.742 1.00 43.95 248 CYS A O 1
ATOM 1684 N N . LEU A 1 231 ? -25.541 36.465 -13.472 1.00 40.21 249 LEU A N 1
ATOM 1685 C CA . LEU A 1 231 ? -25.209 37.648 -12.678 1.00 40.95 249 LEU A CA 1
ATOM 1686 C C . LEU A 1 231 ? -23.886 38.295 -13.086 1.00 40.49 249 LEU A C 1
ATOM 1687 O O . LEU A 1 231 ? -23.808 39.517 -13.215 1.00 41.95 249 LEU A O 1
ATOM 1692 N N . LYS A 1 232 ? -22.851 37.477 -13.271 1.00 38.05 250 LYS A N 1
ATOM 1693 C CA . LYS A 1 232 ? -21.512 37.964 -13.615 1.00 37.73 250 LYS A CA 1
ATOM 1694 C C . LYS A 1 232 ? -21.039 37.301 -14.899 1.00 35.99 250 LYS A C 1
ATOM 1695 O O . LYS A 1 232 ? -21.428 36.174 -15.192 1.00 34.05 250 LYS A O 1
ATOM 1701 N N . THR A 1 233 ? -20.203 38.005 -15.660 1.00 36.41 251 THR A N 1
ATOM 1702 C CA . THR A 1 233 ? -19.588 37.443 -16.865 1.00 35.27 251 THR A CA 1
ATOM 1703 C C . THR A 1 233 ? -18.114 37.845 -16.926 1.00 34.86 251 THR A C 1
ATOM 1704 O O . THR A 1 233 ? -17.765 38.990 -16.628 1.00 36.69 251 THR A O 1
ATOM 1708 N N . TYR A 1 234 ? -17.264 36.895 -17.318 1.00 32.52 252 TYR A N 1
ATOM 1709 C CA . TYR A 1 234 ? -15.814 37.082 -17.346 1.00 31.69 252 TYR A CA 1
ATOM 1710 C C . TYR A 1 234 ? -15.284 36.799 -18.753 1.00 31.07 252 TYR A C 1
ATOM 1711 O O . TYR A 1 234 ? -15.538 35.730 -19.312 1.00 29.70 252 TYR A O 1
ATOM 1720 N N . THR A 1 235 ? -14.555 37.764 -19.314 1.00 31.93 253 THR A N 1
ATOM 1721 C CA . THR A 1 235 ? -14.036 37.680 -20.683 1.00 31.81 253 THR A CA 1
ATOM 1722 C C . THR A 1 235 ? -12.606 38.218 -20.761 1.00 32.29 253 THR A C 1
ATOM 1723 O O . THR A 1 235 ? -12.026 38.607 -19.743 1.00 32.30 253 THR A O 1
ATOM 1727 N N . GLY A 1 236 ? -12.051 38.237 -21.976 1.00 32.59 254 GLY A N 1
ATOM 1728 C CA . GLY A 1 236 ? -10.678 38.686 -22.225 1.00 33.27 254 GLY A CA 1
ATOM 1729 C C . GLY A 1 236 ? -9.785 37.535 -22.672 1.00 31.87 254 GLY A C 1
ATOM 1730 O O . GLY A 1 236 ? -8.751 37.749 -23.304 1.00 32.29 254 GLY A O 1
ATOM 1731 N N . HIS A 1 237 ? -10.191 36.314 -22.336 1.00 30.29 255 HIS A N 1
ATOM 1732 C CA . HIS A 1 237 ? -9.471 35.097 -22.728 1.00 28.99 255 HIS A CA 1
ATOM 1733 C C . HIS A 1 237 ? -9.988 34.541 -24.056 1.00 28.90 255 HIS A C 1
ATOM 1734 O O . HIS A 1 237 ? -10.921 35.086 -24.645 1.00 29.46 255 HIS A O 1
ATOM 1741 N N . LYS A 1 238 ? -9.362 33.466 -24.529 1.00 27.95 256 LYS A N 1
ATOM 1742 C CA . LYS A 1 238 ? -9.747 32.843 -25.787 1.00 28.14 256 LYS A CA 1
ATOM 1743 C C . L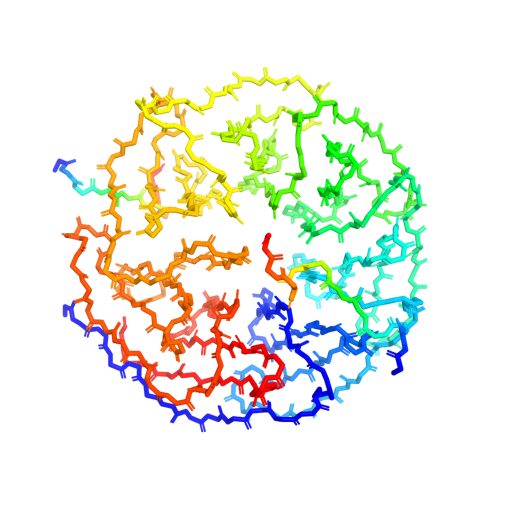YS A 1 238 ? -10.237 31.415 -25.536 1.00 26.22 256 LYS A C 1
ATOM 1744 O O . LYS A 1 238 ? -9.511 30.580 -24.981 1.00 24.79 256 LYS A O 1
ATOM 1750 N N . ASN A 1 239 ? -11.479 31.148 -25.935 1.00 25.94 257 ASN A N 1
ATOM 1751 C CA . ASN A 1 239 ? -12.082 29.829 -25.768 1.00 24.49 257 ASN A CA 1
ATOM 1752 C C . ASN A 1 239 ? -13.240 29.599 -26.750 1.00 25.01 257 ASN A C 1
ATOM 1753 O O . ASN A 1 239 ? -14.400 29.937 -26.465 1.00 24.89 257 ASN A O 1
ATOM 1758 N N . GLU A 1 240 ? -12.899 29.041 -27.912 1.00 25.38 258 GLU A N 1
ATOM 1759 C CA . GLU A 1 240 ? -13.873 28.673 -28.942 1.00 26.25 258 GLU A CA 1
ATOM 1760 C C . GLU A 1 240 ? -13.785 27.215 -29.425 1.00 25.34 258 GLU A C 1
ATOM 1761 O O . GLU A 1 240 ? -14.673 26.771 -30.144 1.00 24.99 258 GLU A O 1
ATOM 1767 N N . LYS A 1 241 ? -12.741 26.476 -29.036 1.00 24.59 259 LYS A N 1
ATOM 1768 C CA . LYS A 1 241 ? -12.479 25.134 -29.595 1.00 24.21 259 LYS A CA 1
ATOM 1769 C C . LYS A 1 241 ? -12.411 23.976 -28.583 1.00 22.48 259 LYS A C 1
ATOM 1770 O O . LYS A 1 241 ? -12.671 22.830 -28.949 1.00 21.99 259 LYS A O 1
ATOM 1776 N N . TYR A 1 242 ? -12.039 24.251 -27.336 1.00 21.14 260 TYR A N 1
ATOM 1777 C CA . TYR A 1 242 ? -11.806 23.186 -26.370 1.00 19.85 260 TYR A CA 1
ATOM 1778 C C . TYR A 1 242 ? -12.647 23.351 -25.102 1.00 19.10 260 TYR A C 1
ATOM 1779 O O . TYR A 1 242 ? -13.014 24.463 -24.722 1.00 19.43 260 TYR A O 1
ATOM 1788 N N . CYS A 1 243 ? -12.953 22.226 -24.461 1.00 18.14 261 CYS A N 1
ATOM 1789 C CA . CYS A 1 243 ? -13.628 22.232 -23.163 1.00 17.47 261 CYS A CA 1
ATOM 1790 C C . CYS A 1 243 ? -12.608 22.448 -22.053 1.00 17.17 261 CYS A C 1
ATOM 1791 O O . CYS A 1 243 ? -12.052 21.498 -21.494 1.00 16.30 261 CYS A O 1
ATOM 1794 N N . ILE A 1 244 ? -12.372 23.724 -21.761 1.00 17.83 262 ILE A N 1
ATOM 1795 C CA . ILE A 1 244 ? -11.420 24.152 -20.748 1.00 17.82 262 ILE A CA 1
ATOM 1796 C C . ILE A 1 244 ? -12.112 24.265 -19.388 1.00 17.79 262 ILE A C 1
ATOM 1797 O O . ILE A 1 244 ? -13.186 24.872 -19.277 1.00 18.59 262 ILE A O 1
ATOM 1802 N N . PHE A 1 245 ? -11.489 23.690 -18.359 1.00 17.28 263 PHE A N 1
ATOM 1803 C CA . PHE A 1 245 ? -12.024 23.738 -16.992 1.00 17.49 263 PHE A CA 1
ATOM 1804 C C . PHE A 1 245 ? -11.980 25.166 -16.442 1.00 18.23 263 PHE A C 1
ATOM 1805 O O . PHE A 1 245 ? -11.201 26.000 -16.907 1.00 19.19 263 PHE A O 1
ATOM 1813 N N . ALA A 1 246 ? -12.816 25.439 -15.444 1.00 18.49 264 ALA A N 1
ATOM 1814 C CA . ALA A 1 246 ? -12.765 26.702 -14.706 1.00 19.44 264 ALA A CA 1
ATOM 1815 C C . ALA A 1 246 ? -12.895 26.425 -13.215 1.00 19.45 264 ALA A C 1
ATOM 1816 O O . ALA A 1 246 ? -13.509 25.437 -12.822 1.00 19.45 264 ALA A O 1
ATOM 18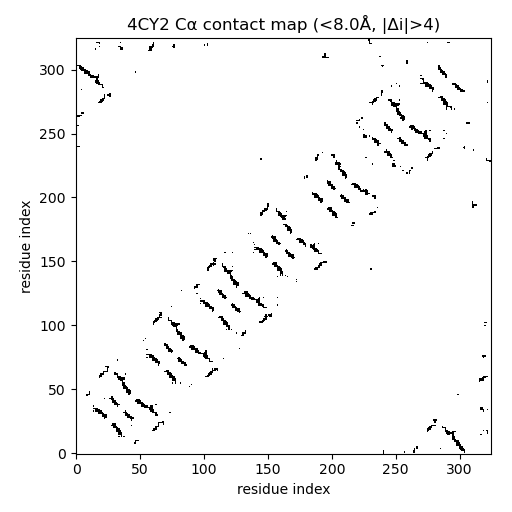18 N N . ASN A 1 247 ? -12.321 27.304 -12.396 1.00 20.42 265 ASN A N 1
ATOM 1819 C CA . ASN A 1 247 ? -12.320 27.144 -10.941 1.00 20.49 265 ASN A CA 1
ATOM 1820 C C . ASN A 1 247 ? -12.748 28.404 -10.204 1.00 21.52 265 ASN A C 1
ATOM 1821 O O . ASN A 1 247 ? -12.567 29.519 -10.694 1.00 22.20 265 ASN A O 1
ATOM 1826 N N . PHE A 1 248 ? -13.294 28.199 -9.009 1.00 21.72 266 PHE A N 1
ATOM 1827 C CA . PHE A 1 248 ? -13.324 29.221 -7.979 1.00 22.92 266 PHE A CA 1
ATOM 1828 C C . PHE A 1 248 ? -12.032 29.081 -7.191 1.00 23.23 266 PHE A C 1
ATOM 1829 O O . PHE A 1 248 ? -11.671 27.971 -6.792 1.00 22.57 266 PHE A O 1
ATOM 1837 N N . SER A 1 249 ? -11.327 30.188 -6.988 1.00 24.33 267 SER A N 1
ATOM 1838 C CA . SER A 1 249 ? -10.203 30.230 -6.050 1.00 24.98 267 SER A CA 1
ATOM 1839 C C . SER A 1 249 ? -10.647 31.012 -4.821 1.00 26.25 267 SER A C 1
ATOM 1840 O O . SER A 1 249 ? -10.993 32.189 -4.932 1.00 27.22 267 SER A O 1
ATOM 1843 N N . VAL A 1 250 ? -10.651 30.356 -3.661 1.00 26.27 268 VAL A N 1
ATOM 1844 C CA . VAL A 1 250 ? -11.203 30.953 -2.432 1.00 27.80 268 VAL A CA 1
ATOM 1845 C C . VAL A 1 250 ? -10.317 30.831 -1.180 1.00 28.56 268 VAL A C 1
ATOM 1846 O O . VAL A 1 250 ? -10.756 31.160 -0.075 1.00 29.36 268 VAL A O 1
ATOM 1850 N N . THR A 1 251 ? -9.079 30.375 -1.340 1.00 28.11 269 THR A N 1
ATOM 1851 C CA . THR A 1 251 ? -8.172 30.223 -0.199 1.00 29.13 269 THR A CA 1
ATOM 1852 C C . THR A 1 251 ? -7.606 31.569 0.264 1.00 30.98 269 THR A C 1
ATOM 1853 O O . THR A 1 251 ? -7.394 31.779 1.460 1.00 32.40 269 THR A O 1
ATOM 1857 N N . GLY A 1 252 ? -7.363 32.473 -0.684 1.00 31.56 270 GLY A N 1
ATOM 1858 C CA . GLY A 1 252 ? -6.910 33.831 -0.378 1.00 33.73 270 GLY A CA 1
ATOM 1859 C C . GLY A 1 252 ? -7.992 34.830 -0.738 1.00 34.88 270 GLY A C 1
ATOM 1860 O O . GLY A 1 252 ? -9.018 34.913 -0.063 1.00 35.62 270 GLY A O 1
ATOM 1861 N N . GLY A 1 253 ? -7.766 35.592 -1.804 1.00 35.29 271 GLY A N 1
ATOM 1862 C CA . GLY A 1 253 ? -8.816 36.433 -2.376 1.00 36.03 271 GLY A CA 1
ATOM 1863 C C . GLY A 1 253 ? -9.757 35.595 -3.225 1.00 34.56 271 GLY A C 1
ATOM 1864 O O . GLY A 1 253 ? -9.460 34.438 -3.543 1.00 33.26 271 GLY A O 1
ATOM 1865 N N . LYS A 1 254 ? -10.891 36.176 -3.602 1.00 35.01 272 LYS A N 1
ATOM 1866 C CA . LYS A 1 254 ? -11.899 35.458 -4.381 1.00 33.94 272 LYS A CA 1
ATOM 1867 C C . LYS A 1 254 ? -11.675 35.656 -5.875 1.00 32.70 272 LYS A C 1
ATOM 1868 O O . LYS A 1 254 ? -11.973 36.724 -6.416 1.00 33.35 272 LYS A O 1
ATOM 1874 N N . TRP A 1 255 ? -11.146 34.622 -6.529 1.00 30.35 273 TRP A N 1
ATOM 1875 C CA . TRP A 1 255 ? -10.843 34.687 -7.960 1.00 29.53 273 TRP A CA 1
ATOM 1876 C C . TRP A 1 255 ? -11.588 33.635 -8.769 1.00 27.60 273 TRP A C 1
ATOM 1877 O O . TRP A 1 255 ? -12.050 32.621 -8.237 1.00 26.25 273 TRP A O 1
ATOM 1888 N N . ILE A 1 256 ? -11.693 33.901 -10.071 1.00 27.18 274 ILE A N 1
ATOM 1889 C CA . ILE A 1 256 ? -12.059 32.897 -11.058 1.00 25.56 274 ILE A CA 1
ATOM 1890 C C . ILE A 1 256 ? -10.796 32.600 -11.861 1.00 24.86 274 ILE A C 1
ATOM 1891 O O . ILE A 1 256 ? -10.057 33.517 -12.230 1.00 25.71 274 ILE A O 1
ATOM 1896 N N . VAL A 1 257 ? -10.554 31.318 -12.111 1.00 23.23 275 VAL A N 1
ATOM 1897 C CA . VAL A 1 257 ? -9.352 30.847 -12.796 1.00 22.57 275 VAL A CA 1
ATOM 1898 C C . VAL A 1 257 ? -9.765 30.010 -14.000 1.00 21.65 275 VAL A C 1
ATOM 1899 O O . VAL A 1 257 ? -10.662 29.184 -13.893 1.00 21.10 275 VAL A O 1
ATOM 1903 N N . SER A 1 258 ? -9.123 30.240 -15.146 1.00 21.90 276 SER A N 1
ATOM 1904 C CA . SER A 1 258 ? -9.355 29.431 -16.339 1.00 21.10 276 SER A CA 1
ATOM 1905 C C . SER A 1 258 ? -8.165 29.426 -17.280 1.00 21.43 276 SER A C 1
ATOM 1906 O O . SER A 1 258 ? -7.451 30.423 -17.418 1.00 22.98 276 SER A O 1
ATOM 1909 N N . GLY A 1 259 ? -7.980 28.300 -17.959 1.00 20.48 277 GLY A N 1
ATOM 1910 C CA . GLY A 1 259 ? -7.041 28.219 -19.068 1.00 20.55 277 GLY A CA 1
ATOM 1911 C C . GLY A 1 259 ? -7.601 28.941 -20.275 1.00 21.22 277 GLY A C 1
ATOM 1912 O O . GLY A 1 259 ? -8.744 29.408 -20.264 1.00 21.53 277 GLY A O 1
ATOM 1913 N N . SER A 1 260 ? -6.795 29.023 -21.325 1.00 21.45 278 SER A N 1
ATOM 1914 C CA . SER A 1 260 ? -7.134 29.804 -22.502 1.00 22.34 278 SER A CA 1
ATOM 1915 C C . SER A 1 260 ? -6.376 29.271 -23.709 1.00 22.44 278 SER A C 1
ATOM 1916 O O . SER A 1 260 ? -5.283 28.705 -23.578 1.00 21.90 278 SER A O 1
ATOM 1919 N N . GLU A 1 261 ? -6.956 29.467 -24.887 1.00 22.84 279 GLU A N 1
ATOM 1920 C CA . GLU A 1 261 ? -6.369 28.978 -26.131 1.00 22.91 279 GLU A CA 1
ATOM 1921 C C . GLU A 1 261 ? -5.228 29.858 -26.667 1.00 24.19 279 GLU A C 1
ATOM 1922 O O . GLU A 1 261 ? -4.696 29.587 -27.740 1.00 24.50 279 GLU A O 1
ATOM 1928 N N . ASP A 1 262 ? -4.860 30.905 -25.924 1.00 24.78 280 ASP A N 1
ATOM 1929 C CA . ASP A 1 262 ? -3.657 31.692 -26.225 1.00 26.03 280 ASP A CA 1
ATOM 1930 C C . ASP A 1 262 ? -2.473 31.298 -25.324 1.00 25.75 280 ASP A C 1
ATOM 1931 O O . ASP A 1 262 ? -1.511 32.053 -25.200 1.00 26.55 280 ASP A O 1
ATOM 1936 N N . ASN A 1 263 ? -2.564 30.123 -24.699 1.00 24.61 281 ASN A N 1
ATOM 1937 C CA . ASN A 1 263 ? -1.480 29.533 -23.896 1.00 24.42 281 ASN A CA 1
ATOM 1938 C C . ASN A 1 263 ? -1.286 30.156 -22.511 1.00 24.70 281 ASN A C 1
ATOM 1939 O O . ASN A 1 263 ? -0.259 29.928 -21.876 1.00 25.14 281 ASN A O 1
ATOM 1944 N N . LEU A 1 264 ? -2.277 30.906 -22.025 1.00 25.05 282 LEU A N 1
ATOM 1945 C CA . LEU A 1 264 ? -2.156 31.607 -20.743 1.00 25.29 282 LEU A CA 1
ATOM 1946 C C . LEU A 1 264 ? -3.176 31.115 -19.730 1.00 24.27 282 LEU A C 1
ATOM 1947 O O . LEU A 1 264 ? -4.242 30.619 -20.096 1.00 23.69 282 LEU A O 1
ATOM 1952 N N . VAL A 1 265 ? -2.842 31.263 -18.449 1.00 24.09 283 VAL A N 1
ATOM 1953 C CA . VAL A 1 265 ? -3.808 31.068 -17.374 1.00 23.30 283 VAL A CA 1
ATOM 1954 C C . VAL A 1 265 ? -4.379 32.428 -16.974 1.00 24.46 283 VAL A C 1
ATOM 1955 O O . VAL A 1 265 ? -3.640 33.316 -16.544 1.00 25.52 283 VAL A O 1
ATOM 1959 N N . TYR A 1 266 ? -5.691 32.585 -17.112 1.00 24.31 284 TYR A N 1
ATOM 1960 C CA . TYR A 1 266 ? -6.361 33.842 -16.782 1.00 25.49 284 TYR A CA 1
ATOM 1961 C C . TYR A 1 266 ? -6.947 33.780 -15.376 1.00 25.53 284 TYR A C 1
ATOM 1962 O O . TYR A 1 266 ? -7.565 32.780 -15.000 1.00 24.36 284 TYR A O 1
ATOM 1971 N N . ILE A 1 267 ? -6.750 34.854 -14.612 1.00 26.97 285 ILE A N 1
ATOM 1972 C CA . ILE A 1 267 ? -7.339 34.988 -13.285 1.00 27.36 285 ILE A CA 1
ATOM 1973 C C . ILE A 1 267 ? -8.157 36.283 -13.227 1.00 29.00 285 ILE A C 1
ATOM 1974 O O . ILE A 1 267 ? -7.647 37.354 -13.540 1.00 30.39 285 ILE A O 1
ATOM 1979 N N . TRP A 1 268 ? -9.428 36.169 -12.841 1.00 29.11 286 TRP A N 1
ATOM 1980 C CA . TRP A 1 268 ? -10.312 37.330 -12.707 1.00 30.96 286 TRP A CA 1
ATOM 1981 C C . TRP A 1 268 ? -10.643 37.595 -11.249 1.00 31.71 286 TRP A C 1
ATOM 1982 O O . TRP A 1 268 ? -10.703 36.672 -10.442 1.00 30.82 286 TRP A O 1
ATOM 1993 N N . ASN A 1 269 ? -10.887 38.862 -10.929 1.00 33.59 287 ASN A N 1
ATOM 1994 C CA . ASN A 1 269 ? -11.540 39.226 -9.681 1.00 34.52 287 ASN A CA 1
ATOM 1995 C C . ASN A 1 269 ? -12.992 38.770 -9.767 1.00 34.04 287 ASN A C 1
ATOM 1996 O O . ASN A 1 269 ? -13.741 39.226 -10.633 1.00 34.61 287 ASN A O 1
ATOM 2001 N N . LEU A 1 270 ? -13.383 37.868 -8.874 1.00 33.14 288 LEU A N 1
ATOM 2002 C CA . LEU A 1 270 ? -14.722 37.281 -8.907 1.00 32.66 288 LEU A CA 1
ATOM 2003 C C . LEU A 1 270 ? -15.817 38.347 -8.870 1.00 34.64 288 LEU A C 1
ATOM 2004 O O . LEU A 1 270 ? -16.822 38.227 -9.569 1.00 34.50 288 LEU A O 1
ATOM 2009 N N . GLN A 1 271 ? -15.605 39.395 -8.078 1.00 36.77 289 GLN A N 1
ATOM 2010 C CA . GLN A 1 271 ? -16.619 40.431 -7.873 1.00 39.00 289 GLN A CA 1
ATOM 2011 C C . GLN A 1 271 ? -16.644 41.487 -8.982 1.00 40.46 289 GLN A C 1
ATOM 2012 O O . GLN A 1 271 ? -17.708 41.774 -9.539 1.00 40.96 289 GLN A O 1
ATOM 2018 N N . THR A 1 272 ? -15.483 42.067 -9.291 1.00 41.13 290 THR A N 1
ATOM 2019 C CA . THR A 1 272 ? -15.398 43.190 -10.241 1.00 42.75 290 THR A CA 1
ATOM 2020 C C . THR A 1 272 ? -15.288 42.741 -11.699 1.00 41.64 290 THR A C 1
ATOM 2021 O O . THR A 1 272 ? -15.440 43.556 -12.609 1.00 42.77 290 THR A O 1
ATOM 2025 N N . LYS A 1 273 ? -14.996 41.456 -11.903 1.00 39.52 291 LYS A N 1
ATOM 2026 C CA . LYS A 1 273 ? -14.872 40.843 -13.235 1.00 38.46 291 LYS A CA 1
ATOM 2027 C C . LYS A 1 273 ? -13.636 41.293 -14.029 1.00 39.09 291 LYS A C 1
ATOM 2028 O O . LYS A 1 273 ? -13.530 41.008 -15.226 1.00 38.65 291 LYS A O 1
ATOM 2034 N N . GLU A 1 274 ? -12.699 41.971 -13.367 1.00 40.18 292 GLU A N 1
ATOM 2035 C CA . GLU A 1 274 ? -11.481 42.433 -14.027 1.00 40.87 292 GLU A CA 1
ATOM 2036 C C . GLU A 1 274 ? -10.429 41.336 -14.022 1.00 38.80 292 GLU A C 1
ATOM 2037 O O . GLU A 1 274 ? -10.268 40.636 -13.026 1.00 37.91 292 GLU A O 1
ATOM 2043 N N . ILE A 1 275 ? -9.709 41.200 -15.132 1.00 38.21 293 ILE A N 1
ATOM 2044 C CA . ILE A 1 275 ? -8.536 40.329 -15.187 1.00 36.62 293 ILE A CA 1
ATOM 2045 C C . ILE A 1 275 ? -7.488 40.882 -14.233 1.00 37.35 293 ILE A C 1
ATOM 2046 O O . ILE A 1 275 ? -7.082 42.035 -14.362 1.00 39.18 293 ILE A O 1
ATOM 2051 N N . VAL A 1 276 ? -7.064 40.063 -13.276 1.00 36.01 294 VAL A N 1
ATOM 2052 C CA . VAL A 1 276 ? -6.042 40.475 -12.310 1.00 36.76 294 VAL A CA 1
ATOM 2053 C C . VAL A 1 276 ? -4.669 39.854 -12.585 1.00 35.84 294 VAL A C 1
ATOM 2054 O O . VAL A 1 276 ? -3.652 40.407 -12.163 1.00 36.74 294 VAL A O 1
ATOM 2058 N N . GLN A 1 277 ? -4.643 38.714 -13.277 1.00 33.85 295 GLN A N 1
ATOM 2059 C CA . GLN A 1 277 ? -3.389 38.065 -13.657 1.00 33.10 295 GLN A CA 1
ATOM 2060 C C . GLN A 1 277 ? -3.509 37.235 -14.932 1.00 31.80 295 GLN A C 1
ATOM 2061 O O . GLN A 1 277 ? -4.555 36.630 -15.203 1.00 30.90 295 GLN A O 1
ATOM 2067 N N . LYS A 1 278 ? -2.420 37.203 -15.697 1.00 31.85 296 LYS A N 1
ATOM 2068 C CA . LYS A 1 278 ? -2.275 36.296 -16.832 1.00 30.96 296 LYS A CA 1
ATOM 2069 C C . LYS A 1 278 ? -0.920 35.604 -16.731 1.00 30.27 296 LYS A C 1
ATOM 2070 O O . LYS A 1 278 ? 0.119 36.252 -16.846 1.00 31.40 296 LYS A O 1
ATOM 2076 N N . LEU A 1 279 ? -0.935 34.290 -16.515 1.00 28.30 297 LEU A N 1
ATOM 2077 C CA . LEU A 1 279 ? 0.290 33.539 -16.243 1.00 27.76 297 LEU A CA 1
ATOM 2078 C C . LEU A 1 279 ? 0.904 32.970 -17.522 1.00 27.58 297 LEU A C 1
ATOM 2079 O O . LEU A 1 279 ? 0.270 32.188 -18.238 1.00 26.26 297 LEU A O 1
ATOM 2084 N N . GLN A 1 280 ? 2.152 33.358 -17.782 1.00 28.68 298 GLN A N 1
ATOM 2085 C CA . GLN A 1 280 ? 2.858 33.005 -19.008 1.00 29.11 298 GLN A CA 1
ATOM 2086 C C . GLN A 1 280 ? 3.864 31.892 -18.734 1.00 28.14 298 GLN A C 1
ATOM 2087 O O . GLN A 1 280 ? 4.532 31.895 -17.699 1.00 28.42 298 GLN A O 1
ATOM 2093 N N . GLY A 1 281 ? 3.983 30.955 -19.670 1.00 26.98 299 GLY A N 1
ATOM 2094 C CA . GLY A 1 281 ? 4.923 29.839 -19.521 1.00 26.23 299 GLY A CA 1
ATOM 2095 C C . GLY A 1 281 ? 4.603 28.633 -20.390 1.00 24.86 299 GLY A C 1
ATOM 2096 O O . GLY A 1 281 ? 5.513 27.991 -20.914 1.00 24.95 299 GLY A O 1
ATOM 2097 N N . HIS A 1 282 ? 3.316 28.310 -20.524 1.00 23.47 300 HIS A N 1
ATOM 2098 C CA . HIS A 1 282 ? 2.883 27.211 -21.397 1.00 22.23 300 HIS A CA 1
ATOM 2099 C C . HIS A 1 282 ? 3.066 27.562 -22.877 1.00 22.98 300 HIS A C 1
ATOM 2100 O O . HIS A 1 282 ? 3.033 28.731 -23.260 1.00 24.15 300 HIS A O 1
ATOM 2107 N N . THR A 1 283 ? 3.264 26.539 -23.702 1.00 22.53 301 THR A N 1
ATOM 2108 C CA . THR A 1 283 ? 3.505 26.733 -25.135 1.00 23.45 301 THR A CA 1
ATOM 2109 C C . THR A 1 283 ? 2.388 26.177 -26.022 1.00 22.84 301 THR A C 1
ATOM 2110 O O . THR A 1 283 ? 2.506 26.178 -27.242 1.00 23.67 301 THR A O 1
ATOM 2114 N N . ASP A 1 284 ? 1.310 25.699 -25.409 1.00 21.77 302 ASP A N 1
ATOM 2115 C CA . ASP A 1 284 ? 0.118 25.289 -26.146 1.00 21.32 302 ASP A CA 1
ATOM 2116 C C . ASP A 1 284 ? -1.097 25.620 -25.286 1.00 20.77 302 ASP A C 1
ATOM 2117 O O . ASP A 1 284 ? -0.957 26.084 -24.149 1.00 20.12 302 ASP A O 1
ATOM 2122 N N . VAL A 1 285 ? -2.283 25.417 -25.847 1.00 20.61 303 VAL A N 1
ATOM 2123 C CA . VAL A 1 285 ? -3.536 25.671 -25.144 1.00 20.31 303 VAL A CA 1
ATOM 2124 C C . VAL A 1 285 ? -3.506 25.128 -23.721 1.00 19.30 303 VAL A C 1
ATOM 2125 O O . VAL A 1 285 ? -3.099 23.988 -23.500 1.00 18.69 303 VAL A O 1
ATOM 2129 N N . VAL A 1 286 ? -3.942 25.944 -22.762 1.00 19.40 304 VAL A N 1
ATOM 2130 C CA . VAL A 1 286 ? -4.099 25.491 -21.382 1.00 18.79 304 VAL A CA 1
ATOM 2131 C C . VAL A 1 286 ? -5.517 24.939 -21.212 1.00 18.35 304 VAL A C 1
ATOM 2132 O O . VAL A 1 286 ? -6.494 25.691 -21.150 1.00 18.89 304 VAL A O 1
ATOM 2136 N N . ILE A 1 287 ? -5.604 23.612 -21.154 1.00 17.58 305 ILE A N 1
ATOM 2137 C CA . ILE A 1 287 ? -6.873 22.884 -21.164 1.00 17.14 305 ILE A CA 1
ATOM 2138 C C . ILE A 1 287 ? -7.483 22.750 -19.771 1.00 16.72 305 ILE A C 1
ATOM 2139 O O . ILE A 1 287 ? -8.707 22.646 -19.633 1.00 16.73 305 ILE A O 1
ATOM 2144 N N . SER A 1 288 ? -6.635 22.758 -18.746 1.00 16.67 306 SER A N 1
ATOM 2145 C CA . SER A 1 288 ? -7.072 22.460 -17.392 1.00 16.36 306 SER A CA 1
ATOM 2146 C C . SER A 1 288 ? -6.305 23.247 -16.344 1.00 17.04 306 SER A C 1
ATOM 2147 O O . SER A 1 288 ? -5.079 23.397 -16.425 1.00 17.25 306 SER A O 1
ATOM 2150 N N . THR A 1 289 ? -7.045 23.748 -15.362 1.00 17.44 307 THR A N 1
ATOM 2151 C CA . THR A 1 289 ? -6.468 24.338 -14.162 1.00 18.22 307 THR A CA 1
ATOM 2152 C C . THR A 1 289 ? -7.198 23.794 -12.943 1.00 17.97 307 THR A C 1
ATOM 2153 O O . THR A 1 289 ? -8.377 23.425 -13.030 1.00 17.48 307 THR A O 1
ATOM 2157 N N . ALA A 1 290 ? -6.487 23.739 -11.821 1.00 18.08 308 ALA A N 1
ATOM 2158 C CA . ALA A 1 290 ? -7.080 23.380 -10.535 1.00 18.22 308 ALA A CA 1
ATOM 2159 C C . ALA A 1 290 ? -6.499 24.267 -9.448 1.00 19.14 308 ALA A C 1
ATOM 2160 O O . ALA A 1 290 ? -5.360 24.720 -9.554 1.00 19.66 308 ALA A O 1
ATOM 2162 N N . CYS A 1 291 ? -7.290 24.510 -8.409 1.00 19.47 309 CYS A N 1
ATOM 2163 C CA . CYS A 1 291 ? -6.871 25.309 -7.264 1.00 20.48 309 CYS A CA 1
ATOM 2164 C C . CYS A 1 291 ? -6.739 24.414 -6.022 1.00 20.71 309 CYS A C 1
ATOM 2165 O O . CYS A 1 291 ? -7.630 23.621 -5.733 1.00 20.14 309 CYS A O 1
ATOM 2168 N N . HIS A 1 292 ? -5.635 24.558 -5.289 1.00 21.14 310 HIS A N 1
ATOM 2169 C CA . HIS A 1 292 ? -5.354 23.728 -4.113 1.00 21.72 310 HIS A CA 1
ATOM 2170 C C . HIS A 1 292 ? -6.365 24.029 -2.987 1.00 22.73 310 HIS A C 1
ATOM 2171 O O . HIS A 1 292 ? -6.758 25.179 -2.804 1.00 23.30 310 HIS A O 1
ATOM 2178 N N . PRO A 1 293 ? -6.814 22.990 -2.253 1.00 23.02 311 PRO A N 1
ATOM 2179 C CA . PRO A 1 293 ? -7.926 23.171 -1.295 1.00 23.88 311 PRO A CA 1
ATOM 2180 C C . PRO A 1 293 ? -7.685 24.120 -0.113 1.00 25.35 311 PRO A C 1
ATOM 2181 O O . PRO A 1 293 ? -8.639 24.730 0.376 1.00 25.81 311 PRO A O 1
ATOM 2185 N N . THR A 1 294 ? -6.444 24.223 0.355 1.00 26.04 312 THR A N 1
ATOM 2186 C CA . THR A 1 294 ? -6.108 25.073 1.502 1.00 27.58 312 THR A CA 1
ATOM 2187 C C . THR A 1 294 ? -5.043 26.148 1.235 1.00 28.09 312 THR A C 1
ATOM 2188 O O . THR A 1 294 ? -5.006 27.151 1.930 1.00 29.58 312 THR A O 1
ATOM 2192 N N . GLU A 1 295 ? -4.198 25.949 0.231 1.00 27.25 313 GLU A N 1
ATOM 2193 C CA . GLU A 1 295 ? -3.077 26.842 -0.045 1.00 27.85 313 GLU A CA 1
ATOM 2194 C C . GLU A 1 295 ? -3.333 27.562 -1.352 1.00 26.93 313 GLU A C 1
ATOM 2195 O O . GLU A 1 295 ? -4.021 27.038 -2.229 1.00 25.50 313 GLU A O 1
ATOM 2201 N N . ASN A 1 296 ? -2.778 28.764 -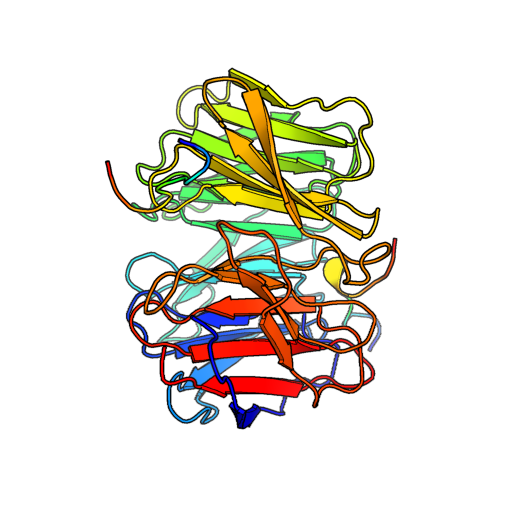1.478 1.00 27.45 314 ASN A N 1
ATOM 2202 C CA . ASN A 1 296 ? -2.898 29.544 -2.705 1.00 27.18 314 ASN A CA 1
ATOM 2203 C C . ASN A 1 296 ? -1.973 28.976 -3.778 1.00 26.03 314 ASN A C 1
ATOM 2204 O O . ASN A 1 296 ? -0.916 29.538 -4.074 1.00 26.30 314 ASN A O 1
ATOM 2209 N N . ILE A 1 297 ? -2.379 27.843 -4.343 1.00 24.70 315 ILE A N 1
ATOM 2210 C CA . ILE A 1 297 ? -1.594 27.144 -5.354 1.00 23.74 315 ILE A CA 1
ATOM 2211 C C . ILE A 1 297 ? -2.493 26.777 -6.530 1.00 22.51 315 ILE A C 1
ATOM 2212 O O . ILE A 1 297 ? -3.603 26.266 -6.337 1.00 21.88 315 ILE A O 1
ATOM 2217 N N . ILE A 1 298 ? -2.001 27.031 -7.742 1.00 21.96 316 ILE A N 1
ATOM 2218 C CA . ILE A 1 298 ? -2.693 26.650 -8.969 1.00 20.97 316 ILE A CA 1
ATOM 2219 C C . ILE A 1 298 ? -1.856 25.635 -9.746 1.00 20.14 316 ILE A C 1
ATOM 2220 O O . ILE A 1 298 ? -0.633 25.776 -9.854 1.00 20.69 316 ILE A O 1
ATOM 2225 N N . ALA A 1 299 ? -2.529 24.610 -10.263 1.00 18.80 317 ALA A N 1
ATOM 2226 C CA . ALA A 1 299 ? -1.953 23.687 -11.238 1.00 18.05 317 ALA A CA 1
ATOM 2227 C C . ALA A 1 299 ? -2.561 23.966 -12.613 1.00 17.65 317 ALA A C 1
ATOM 2228 O O . ALA A 1 299 ? -3.766 24.192 -12.726 1.00 17.01 317 ALA A O 1
ATOM 2230 N N . SER A 1 300 ? -1.727 23.954 -13.649 1.00 17.63 318 SER A N 1
ATOM 2231 C CA . SER A 1 300 ? -2.191 24.130 -15.021 1.00 17.56 318 SER A CA 1
ATOM 2232 C C . SER A 1 300 ? -1.579 23.067 -15.927 1.00 17.34 318 SER A C 1
ATOM 2233 O O . SER A 1 300 ? -0.499 22.544 -15.645 1.00 17.55 318 SER A O 1
ATOM 2236 N N . ALA A 1 301 ? -2.277 22.749 -17.011 1.00 16.95 319 ALA A N 1
ATOM 2237 C CA . ALA A 1 301 ? -1.824 21.720 -17.943 1.00 17.15 319 ALA A CA 1
ATOM 2238 C C . ALA A 1 301 ? -2.160 22.105 -19.374 1.00 17.41 319 ALA A C 1
ATOM 2239 O O . ALA A 1 301 ? -3.174 22.758 -19.629 1.00 17.59 319 ALA A O 1
ATOM 2241 N N . ALA A 1 302 ? -1.308 21.680 -20.301 1.00 17.81 320 ALA A N 1
ATOM 2242 C CA . ALA A 1 302 ? -1.387 22.105 -21.685 1.00 18.29 320 ALA A CA 1
ATOM 2243 C C . ALA A 1 302 ? -1.497 20.935 -22.658 1.00 18.24 320 ALA A C 1
ATOM 2244 O O . ALA A 1 302 ? -1.240 19.779 -22.302 1.00 17.81 320 ALA A O 1
ATOM 2246 N N . LEU A 1 303 ? -1.866 21.264 -23.892 1.00 18.78 321 LEU A N 1
ATOM 2247 C CA . LEU A 1 303 ? -2.148 20.274 -24.938 1.00 18.89 321 LEU A CA 1
ATOM 2248 C C . LEU A 1 303 ? -0.869 19.816 -25.687 1.00 19.76 321 LEU A C 1
ATOM 2249 O O . LEU A 1 303 ? 0.248 20.096 -25.240 1.00 19.49 321 LEU A O 1
ATOM 2254 N N . GLU A 1 304 ? -1.060 19.130 -26.820 1.00 20.27 322 GLU A N 1
ATOM 2255 C CA . GLU A 1 304 ? -0.041 18.300 -27.489 1.00 21.38 322 GLU A CA 1
ATOM 2256 C C . GLU A 1 304 ? 1.342 18.924 -27.732 1.00 21.73 322 GLU A C 1
ATOM 2257 O O . GLU A 1 304 ? 2.358 18.247 -27.605 1.00 21.87 322 GLU A O 1
ATOM 2263 N N . ASN A 1 305 ? 1.389 20.199 -28.092 1.00 21.81 323 ASN A N 1
ATOM 2264 C CA . ASN A 1 305 ? 2.663 20.838 -28.422 1.00 22.43 323 ASN A CA 1
ATOM 2265 C C . ASN A 1 305 ? 3.493 21.211 -27.186 1.00 22.21 323 ASN A C 1
ATOM 2266 O O . ASN A 1 305 ? 4.667 21.567 -27.310 1.00 22.48 323 ASN A O 1
ATOM 2271 N N . ASP A 1 306 ? 2.882 21.106 -26.004 1.00 21.18 324 ASP A N 1
ATOM 2272 C CA . ASP A 1 306 ? 3.518 21.464 -24.735 1.00 21.28 324 ASP A CA 1
ATOM 2273 C C . ASP A 1 306 ? 3.659 20.201 -23.874 1.00 20.85 324 ASP A C 1
ATOM 2274 O O . ASP A 1 306 ? 4.772 19.721 -23.651 1.00 21.25 324 ASP A O 1
ATOM 2279 N N . LYS A 1 307 ? 2.526 19.681 -23.400 1.00 20.45 325 LYS A N 1
ATOM 2280 C CA . LYS A 1 307 ? 2.449 18.435 -22.618 1.00 20.17 325 LYS A CA 1
ATOM 2281 C C . LYS A 1 307 ? 2.947 18.520 -21.169 1.00 19.89 325 LYS A C 1
ATOM 2282 O O . LYS A 1 307 ? 2.971 17.504 -20.478 1.00 20.08 325 LYS A O 1
ATOM 2288 N N . THR A 1 308 ? 3.310 19.714 -20.697 1.00 19.98 326 THR A N 1
ATOM 2289 C CA . THR A 1 308 ? 3.751 19.874 -19.313 1.00 19.64 326 THR A CA 1
ATOM 2290 C C . THR A 1 308 ? 2.639 20.380 -18.404 1.00 19.09 326 THR A C 1
ATOM 2291 O O . THR A 1 308 ? 1.629 20.941 -18.851 1.00 18.77 326 THR A O 1
ATOM 2295 N N . ILE A 1 309 ? 2.846 20.143 -17.116 1.00 18.70 327 ILE A N 1
ATOM 2296 C CA . ILE A 1 309 ? 1.976 20.610 -16.059 1.00 18.34 327 ILE A CA 1
ATOM 2297 C C . ILE A 1 309 ? 2.788 21.627 -15.260 1.00 18.95 327 ILE A C 1
ATOM 2298 O O . ILE A 1 309 ? 3.998 21.445 -15.072 1.00 19.11 327 ILE A O 1
ATOM 2303 N N . LYS A 1 310 ? 2.146 22.701 -14.807 1.00 18.82 328 LYS A N 1
ATOM 2304 C CA . LYS A 1 310 ? 2.849 23.718 -14.036 1.00 19.68 328 LYS A CA 1
ATOM 2305 C C . LYS A 1 310 ? 2.156 24.008 -12.716 1.00 19.88 328 LYS A C 1
ATOM 2306 O O . LYS A 1 310 ? 0.924 23.986 -12.632 1.00 19.16 328 LYS A O 1
ATOM 2312 N N . LEU A 1 311 ? 2.966 24.247 -11.685 1.00 20.56 329 LEU A N 1
ATOM 2313 C CA . LEU A 1 311 ? 2.473 24.625 -10.362 1.00 21.07 329 LEU A CA 1
ATOM 2314 C C . LEU A 1 311 ? 2.894 26.060 -10.070 1.00 22.44 329 LEU A C 1
ATOM 2315 O O . LEU A 1 311 ? 4.086 26.394 -10.143 1.00 23.26 329 LEU A O 1
ATOM 2320 N N . TRP A 1 312 ? 1.909 26.891 -9.732 1.00 22.97 330 TRP A N 1
ATOM 2321 C CA . TRP A 1 312 ? 2.106 28.320 -9.477 1.00 24.30 330 TRP A CA 1
ATOM 2322 C C . TRP A 1 312 ? 1.691 28.629 -8.040 1.00 25.50 330 TRP A C 1
ATOM 2323 O O . TRP A 1 312 ? 0.717 28.053 -7.544 1.00 24.51 330 TRP A O 1
ATOM 2334 N N . LYS A 1 313 ? 2.406 29.543 -7.381 1.00 27.46 331 LYS A N 1
ATOM 2335 C CA . LYS A 1 313 ? 2.093 29.913 -5.991 1.00 29.09 331 LYS A CA 1
ATOM 2336 C C . LYS A 1 313 ? 2.044 31.428 -5.787 1.00 31.02 331 LYS A C 1
ATOM 2337 O O . LYS A 1 313 ? 2.814 32.170 -6.396 1.00 31.66 331 LYS A O 1
ATOM 2343 N N . SER A 1 314 ? 1.133 31.861 -4.914 1.00 32.10 332 SER A N 1
ATOM 2344 C CA . SER A 1 314 ? 0.876 33.277 -4.642 1.00 34.14 332 SER A CA 1
ATOM 2345 C C . SER A 1 314 ? 0.742 33.524 -3.145 1.00 35.79 332 SER A C 1
ATOM 2346 O O . SER A 1 314 ? 0.550 32.591 -2.366 1.00 35.27 332 SER A O 1
ATOM 2349 N N . ASP A 1 315 ? 0.821 34.792 -2.754 1.00 38.49 333 ASP A N 1
ATOM 2350 C CA . ASP A 1 315 ? 0.675 35.184 -1.351 1.00 40.61 333 ASP A CA 1
ATOM 2351 C C . ASP A 1 315 ? -0.768 35.492 -0.943 1.00 41.46 333 ASP A C 1
ATOM 2352 O O . ASP A 1 315 ? -1.054 35.654 0.243 1.00 42.60 333 ASP A O 1
ATOM 2357 N N . CYS A 1 316 ? -1.672 35.578 -1.913 1.00 41.53 334 CYS A N 1
ATOM 2358 C CA . CYS A 1 316 ? -3.087 35.829 -1.627 1.00 42.56 334 CYS A CA 1
ATOM 2359 C C . CYS A 1 316 ? -3.962 35.395 -2.796 1.00 41.26 334 CYS A C 1
ATOM 2360 O O . CYS A 1 316 ? -5.188 35.510 -2.747 1.00 41.19 334 CYS A O 1
ATOM 2364 N N . SER B 2 4 ? -24.265 44.809 -2.622 1.00 51.65 408 SER C N 1
ATOM 2365 C CA . SER B 2 4 ? -25.445 44.234 -3.333 1.00 51.57 408 SER C CA 1
ATOM 2366 C C . SER B 2 4 ? -24.996 43.387 -4.521 1.00 49.29 408 SER C C 1
ATOM 2367 O O . SER B 2 4 ? -25.403 42.230 -4.650 1.00 49.12 408 SER C O 1
ATOM 2370 N N . ASP B 2 5 ? -24.146 43.955 -5.374 1.00 48.42 409 ASP C N 1
ATOM 2371 C CA . ASP B 2 5 ? -23.608 43.213 -6.524 1.00 46.98 409 ASP C CA 1
ATOM 2372 C C . ASP B 2 5 ? -22.552 42.171 -6.140 1.00 44.75 409 ASP C C 1
ATOM 2373 O O . ASP B 2 5 ? -22.216 41.306 -6.953 1.00 43.96 409 ASP C O 1
ATOM 2378 N N . ASP B 2 6 ? -22.032 42.252 -4.916 1.00 43.71 410 ASP C N 1
ATOM 2379 C CA . ASP B 2 6 ? -21.161 41.203 -4.388 1.00 42.10 410 ASP C CA 1
ATOM 2380 C C . ASP B 2 6 ? -21.927 39.894 -4.232 1.00 41.06 410 ASP C C 1
ATOM 2381 O O . ASP B 2 6 ? -23.111 39.898 -3.891 1.00 42.19 410 ASP C O 1
ATOM 2386 N N . LEU B 2 7 ? -21.247 38.780 -4.494 1.00 39.37 411 LEU C N 1
ATOM 2387 C CA . LEU B 2 7 ? -21.819 37.451 -4.299 1.00 38.24 411 LEU C CA 1
ATOM 2388 C C . LEU B 2 7 ? -20.930 36.656 -3.355 1.00 36.86 411 LEU C C 1
ATOM 2389 O O . LEU B 2 7 ? -19.709 36.639 -3.516 1.00 36.65 411 LEU C O 1
ATOM 2394 N N . ASP B 2 8 ? -21.549 36.017 -2.365 1.00 36.26 412 ASP C N 1
ATOM 2395 C CA . ASP B 2 8 ? -20.848 35.112 -1.463 1.00 35.42 412 ASP C CA 1
ATOM 2396 C C . ASP B 2 8 ? -21.018 33.685 -1.984 1.00 34.63 412 ASP C C 1
ATOM 2397 O O . ASP B 2 8 ? -22.073 33.069 -1.815 1.00 34.82 412 ASP C O 1
ATOM 2402 N N . VAL B 2 9 ? -19.966 33.170 -2.618 1.00 33.79 413 VAL C N 1
ATOM 2403 C CA . VAL B 2 9 ? -19.990 31.828 -3.208 1.00 33.87 413 VAL C CA 1
ATOM 2404 C C . VAL B 2 9 ? -19.579 30.697 -2.247 1.00 34.04 413 VAL C C 1
ATOM 2405 O O . VAL B 2 9 ? -19.690 29.521 -2.603 1.00 34.29 413 VAL C O 1
ATOM 2409 N N . VAL B 2 10 ? -19.112 31.046 -1.047 1.00 34.21 414 VAL C N 1
ATOM 2410 C CA . VAL B 2 10 ? -18.613 30.054 -0.083 1.00 35.05 414 VAL C CA 1
ATOM 2411 C C . VAL B 2 10 ? -19.573 29.827 1.080 1.00 36.39 414 VAL C C 1
ATOM 2412 O O . VAL B 2 10 ? -19.880 28.687 1.424 1.00 36.99 414 VAL C O 1
ATOM 2416 N N . GLY B 2 11 ? -20.030 30.914 1.694 1.00 37.47 415 GLY C N 1
ATOM 2417 C CA . GLY B 2 11 ? -20.814 30.831 2.924 1.00 40.15 415 GLY C CA 1
ATOM 2418 C C . GLY B 2 11 ? -22.284 31.143 2.749 1.00 41.46 415 GLY C C 1
ATOM 2419 O O . GLY B 2 11 ? -22.809 31.129 1.633 1.00 39.99 415 GLY C O 1
ATOM 2420 N N . ASP B 2 12 ? -22.933 31.415 3.879 1.00 44.82 416 ASP C N 1
ATOM 2421 C CA . ASP B 2 12 ? -24.338 31.818 3.938 1.00 47.30 416 ASP C CA 1
ATOM 2422 C C . ASP B 2 12 ? -25.266 30.699 3.473 1.00 47.98 416 ASP C C 1
ATOM 2423 O O . ASP B 2 12 ? -26.033 30.152 4.267 1.00 51.52 416 ASP C O 1
ATOM 2428 N N . ASP C 3 1 ? 0.648 5.792 -30.178 1.00 36.41 585 ASP D N 1
ATOM 2429 C CA . ASP C 3 1 ? 0.158 5.283 -31.496 1.00 37.29 585 ASP D CA 1
ATOM 2430 C C . ASP C 3 1 ? -1.297 5.733 -31.722 1.00 34.66 585 ASP D C 1
ATOM 2431 O O . ASP C 3 1 ? -1.723 6.748 -31.153 1.00 32.63 585 ASP D O 1
ATOM 2436 N N . GLY C 3 2 ? -2.056 4.996 -32.538 1.00 34.67 586 GLY D N 1
ATOM 2437 C CA . GLY C 3 2 ? -3.443 5.353 -32.843 1.00 32.90 586 GLY D CA 1
ATOM 2438 C C . GLY C 3 2 ? -4.414 5.265 -31.673 1.00 30.05 586 GLY D C 1
ATOM 2439 O O . GLY C 3 2 ? -5.492 5.855 -31.718 1.00 29.17 586 GLY D O 1
ATOM 2440 N N . THR C 3 3 ? -4.037 4.528 -30.630 1.00 29.01 587 THR D N 1
ATOM 2441 C CA . THR C 3 3 ? -4.869 4.384 -29.440 1.00 26.95 587 THR D CA 1
ATOM 2442 C C . THR C 3 3 ? -4.733 5.570 -28.479 1.00 24.94 587 THR D C 1
ATOM 2443 O O . THR C 3 3 ? -5.551 5.725 -27.579 1.00 23.34 587 THR D O 1
ATOM 2447 N N . CYS C 3 4 ? -3.701 6.392 -28.662 1.00 25.20 588 CYS D N 1
ATOM 2448 C CA . CYS C 3 4 ? -3.465 7.531 -27.781 1.00 24.06 588 CYS D CA 1
ATOM 2449 C C . CYS C 3 4 ? -4.305 8.731 -28.185 1.00 22.84 588 CYS D C 1
ATOM 2450 O O . CYS C 3 4 ? -3.782 9.739 -28.658 1.00 23.11 588 CYS D O 1
ATOM 2453 N N . VAL C 3 5 ? -5.610 8.622 -27.958 1.00 21.80 589 VAL D N 1
ATOM 2454 C CA . VAL C 3 5 ? -6.561 9.649 -28.371 1.00 21.04 589 VAL D CA 1
ATOM 2455 C C . VAL C 3 5 ? -7.578 9.917 -27.266 1.00 19.45 589 VAL D C 1
ATOM 2456 O O . VAL C 3 5 ? -8.038 8.989 -26.602 1.00 19.53 589 VAL D O 1
ATOM 2460 N N . ALA C 3 6 ? -7.900 11.192 -27.058 1.00 18.45 590 ALA D N 1
ATOM 2461 C CA . ALA C 3 6 ? -8.900 11.599 -26.066 1.00 17.61 590 ALA D CA 1
ATOM 2462 C C . ALA C 3 6 ? -9.679 12.804 -26.578 1.00 17.40 590 ALA D C 1
ATOM 2463 O O . ALA C 3 6 ? -9.085 13.786 -27.031 1.00 17.75 590 ALA D O 1
ATOM 2465 N N . ALA C 3 7 ? -11.005 12.722 -26.484 1.00 17.08 591 ALA D N 1
ATOM 2466 C CA . ALA C 3 7 ? -11.913 13.738 -27.030 1.00 17.81 591 ALA D CA 1
ATOM 2467 C C . ALA C 3 7 ? -11.616 15.166 -26.559 1.00 17.41 591 ALA D C 1
ATOM 2468 O O . ALA C 3 7 ? -11.654 16.103 -27.356 1.00 18.27 591 ALA D O 1
ATOM 2470 N N . ARG C 3 8 ? -11.312 15.339 -25.279 1.00 16.60 592 ARG D N 1
ATOM 2471 C CA . ARG C 3 8 ? -11.086 16.685 -24.747 1.00 16.49 592 ARG D CA 1
ATOM 2472 C C . ARG C 3 8 ? -9.880 17.383 -25.405 1.00 17.08 592 ARG D C 1
ATOM 2473 O O . ARG C 3 8 ? -9.867 18.608 -25.532 1.00 17.73 592 ARG D O 1
ATOM 2481 N N . THR C 3 9 ? -8.891 16.612 -25.848 1.00 17.68 593 THR D N 1
ATOM 2482 C CA . THR C 3 9 ? -7.681 17.188 -26.448 1.00 18.77 593 THR D CA 1
ATOM 2483 C C . THR C 3 9 ? -7.775 17.397 -27.967 1.00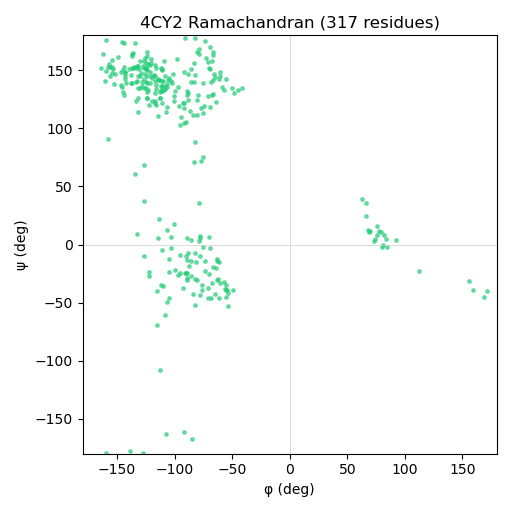 20.26 593 THR D C 1
ATOM 2484 O O . THR C 3 9 ? -6.786 17.771 -28.600 1.00 21.53 593 THR D O 1
ATOM 2488 N N . ARG C 3 10 ? -8.954 17.157 -28.545 1.00 20.95 594 ARG D N 1
ATOM 2489 C CA . ARG C 3 10 ? -9.227 17.462 -29.949 1.00 22.59 594 ARG D CA 1
ATOM 2490 C C . ARG C 3 10 ? -10.210 18.627 -30.032 1.00 23.36 594 ARG D C 1
ATOM 2491 O O . ARG C 3 10 ? -11.157 18.690 -29.244 1.00 22.77 594 ARG D O 1
ATOM 2499 N N . PRO C 3 11 ? -10.004 19.542 -30.998 1.00 24.89 595 PRO D N 1
ATOM 2500 C CA . PRO C 3 11 ? -10.900 20.682 -31.163 1.00 26.04 595 PRO D CA 1
ATOM 2501 C C . PRO C 3 11 ? -12.268 20.271 -31.721 1.00 27.21 595 PRO D C 1
ATOM 2502 O O . PRO C 3 11 ? -12.386 19.223 -32.352 1.00 27.38 595 PRO D O 1
ATOM 2506 N N . VAL C 3 12 ? -13.283 21.096 -31.481 1.00 28.45 596 VAL D N 1
ATOM 2507 C CA . VAL C 3 12 ? -14.640 20.838 -32.001 1.00 30.44 596 VAL D CA 1
ATOM 2508 C C . VAL C 3 12 ? -14.692 20.933 -33.521 1.00 32.88 596 VAL D C 1
ATOM 2509 O O . VAL C 3 12 ? -13.849 21.586 -34.135 1.00 34.18 596 VAL D O 1
#

InterPro domains:
  IPR001680 WD40 repeat [PS50082] (41-82)
  IPR001680 WD40 repeat [PS50082] (83-124)
  IPR001680 WD40 repeat [PS50082] (125-166)
  IPR001680 WD40 repeat [PS50082] (167-208)
  IPR001680 WD40 repeat [PS50082] (210-251)
  IPR001680 WD40 repeat [PS50082] (252-296)
  IPR001680 WD40 repeat [SM00320] (34-73)
  IPR001680 WD40 repeat [SM00320] (76-115)
  IPR001680 WD40 repeat [SM00320] (118-157)
  IPR001680 WD40 repeat [SM00320] (160-199)
  IPR001680 WD40 repeat [SM00320] (202-242)
  IPR001680 WD40 repeat [SM00320] (245-287)
  IPR001680 WD40 repeat [SM00320] (290-331)
  IPR015943 WD40/YVTN repeat-like-containing domain superfamily [G3DSA:2.130.10.10] (20-334)
  IPR019775 WD40 repeat, conserved site [PS00678] (102-116)
  IPR019775 WD40 repeat, conserved site [PS00678] (144-158)
  IPR019775 WD40 repeat, conserved site [PS00678] (186-200)
  IPR019775 WD40 repeat, conserved site [PS00678] (274-288)
  IPR020472 PAC1/LIS1-like, WD-40 repeat [PR00320] (102-116)
  IPR020472 PAC1/LIS1-like, WD-40 repeat [PR00320] (144-158)

Secondary structure (DSSP, 8-state):
-----EEEEEE---SS-EEEEEE-TTSSEEEEEETTSEEEEEETTT--EEEEEE--SS-EEEEEE-TTSSEEEEEETTSEEEEEETTT--EEEEEE--SS-EEEEEE-TTSSEEEEEETTS-EEEEETTT--EEEEE---SS-EEEEEE-TTSSEEEEEETTS-EEEEETTT--EEEEE--SS-PPEEEEEE-TTSSEEEEEETTTEEEEEETTTTEEEEEE-SS--SSS---EEEE-SSS-EEEE--TTS-EEEEETTT--EEEEE---SS-EEEEEE-SSSSEEEEEE-TTT--EEEEE---/-----SS--/-TT---GGGS--

Sequence (325 aa):
VKPNYALKFTLAGHTKAVSSSVKFSPNGEWLASSSADKLIKIWGAYDGKFEKTISGHKLGISDVAWSSDSNLLVSASDDKTLKIWDVSSSGKCLKTLKGHSNYVFCCNFNPQSNLIVSGSFDESVRIWDVKTGKCLKTLPAHSDPVSAVHFNRDGSLIVSSSYDGLCRIWDTASGQCLKTLIDDDNPPVSFVKFSPNGKYILAATLDNTLKLWDYSKGKCLKTYTGHKNEKYCIFANFSVTGGKWIVSGSEDNLVYIWNLQTKEIVQKLQGHTDVVISTACHPTENIIASAALENDKTIKLWKSDCSDDLDVVGDDGTCVAARTRPV

B-factor: mean 24.85, std 7.61, range [12.24, 54.79]

Nearest PDB structures (foldseek):
  2gnq-assembly1_A  TM=1.001E+00  e=9.274E-57  Homo sapiens
  3mxx-assembly1_A  TM=1.001E+00  e=7.593E-57  Homo sapiens
  3n0d-assembly1_A  TM=1.001E+00  e=1.868E-56  Homo sapiens
  6ufx-assembly1_A  TM=1.001E+00  e=4.831E-56  Homo sapiens
  4cy3-assembly1_A  TM=1.000E+00  e=1.075E-55  Drosophila melanogaster

Foldseek 3Di:
DFWDKDFDDKAFDDQFFKQEWEAQLVLQWIWTFGQSQWIWIAGRPRRHTDDIAHDDPGGWRDKEAALVRQWMWTWFQSQWIFIAGPVVSDGPDIAHDGPGGWHEKYAANVRQWMWTWGQSQWIWIAGPVVNYTPDIANHGDGGWQYWEAAQRRQWIWIFFQRQWIWIAGRVPRDTPDIADDPDRGGWQYKYADNNRQWMWTDHLPQKIFIAGPVVRDTDDIAGDAHGNPHSWDWDFADQPATWIWTWGQVQWIWIARPPVNHTRDIHDDFDGTWRYKYARNHFRKMWITHGGVGGMITIIHTPD/DPDDDPDDD/DVVPDDPVPDDD

Organism: Homo sapiens (NCBI:txid9606)

Radius of gyration: 17.73 Å; Cα contacts (8 Å, |Δi|>4): 1047; chains: 3; bounding box: 44×47×37 Å

Solvent-accessible surface area: 12343 Å² total; per-residue (Å²): 157,129,6,84,13,47,73,107,78,68,5,75,40,10,90,57,3,0,0,0,0,38,19,0,63,86,1,84,80,0,0,0,0,0,4,8,55,44,0,20,2,6,8,0,84,72,9,122,98,76,54,55,4,72,40,9,154,48,0,1,0,4,0,4,21,1,57,90,9,83,32,0,0,0,0,0,3,26,99,17,0,29,2,3,32,17,100,59,24,134,54,80,72,42,0,151,40,11,80,50,71,0,3,3,0,35,17,8,57,143,19,58,22,0,0,0,0,0,57,33,66,11,0,38,3,1,28,18,175,73,9,144,48,100,69,68,6,120,0,16,79,53,20,0,1,5,3,42,6,14,148,105,8,51,22,0,0,0,0,0,46,31,5,30,6,60,0,12,39,17,83,69,14,110,51,81,60,43,6,104,40,149,100,63,20,50,6,0,16,1,52,2,3,58,12,10,84,22,0,0,3,2,7,19,61,38,18,0,25,0,15,21,42,79,146,21,117,38,58,12,60,0,70,53,10,90,2,86,98,30,2,1,12,1,14,17,2,47,52,30,22,84,9,0,0,2,0,0,15,54,46,34,0,6,0,0,20,0,45,74,91,114,65,18,33,112,7,152,32,12,93,22,14,0,0,0,2,9,31,4,60,97,88,28,9,0,0,0,0,0,7,76,124,19,63,28,0,19,0,6,54,17,126,47,152,115,100,22,74,2,60,27,160,125,68,48,22,55,0,6,3,23,91,73,107

GO terms:
  GO:0005634 nucleus (C, IDA)
  GO:0035097 histone methyltransferase complex (C, IDA)
  GO:0045815 transcription initiation-coupled chromatin remodeling (P, IDA)
  GO:0000123 histone acetyltransferase complex (C, IDA)
  GO:0044666 MLL3/4 complex (C, IDA)
  GO:0048188 Set1C/COMPASS complex (C, IDA)
  GO:0071339 MLL1 complex (C, IDA)
  GO:0005634 nucleus (C, EXP)
  GO:0005515 protein binding (F, IPI)
  GO:0005654 nucleoplasm (C, TAS)
  GO:0140672 ATAC complex (C, IDA)
  GO:0000122 negative regulation of transcription by RNA polymerase II (P, IDA)
  GO:0005654 nucleoplasm (C, IDA)
  GO:0140004 histone H3Q5ser reader activity (F, IDA)
  GO:0140109 histone H3K4me1 reader activity (F, IDA)
  GO:0051302 regulation of cell division (P, IDA)
  GO:0006357 regulation of transcription by RNA polymerase II (P, IDA)
  GO:0051726 regulation of cell cycle (P, IMP)
  GO:0090043 regulation of tubulin deacetylation (P, IMP)
  GO:0006355 regulation of DNA-templated transcription (P, IMP)

CATH classification: 2.130.10.10